Protein AF-A0AAD9Q6Q3-F1 (afdb_monomer)

Mean predicted aligned error: 16.6 Å

Organism: Acropora cervicornis (NCBI:txid6130)

Radius of gyration: 31.87 Å; Cα contacts (8 Å, |Δi|>4): 254; chains: 1; bounding box: 83×68×73 Å

pLDDT: mean 77.0, std 21.53, range [28.14, 97.44]

Solvent-accessible surface area (backbone atoms only — not comparable to full-atom values): 17152 Å² total; per-residue (Å²): 135,92,79,83,80,80,85,79,79,82,82,70,80,76,62,65,62,61,54,52,53,54,54,50,53,52,52,54,50,52,51,50,51,50,51,47,55,74,73,69,60,66,99,80,75,73,93,77,73,80,82,81,73,85,73,87,82,78,81,93,77,78,93,74,77,91,71,84,68,81,70,57,68,69,58,62,61,66,70,57,69,77,84,77,83,71,79,90,66,56,71,66,57,46,32,63,58,22,42,39,78,56,68,77,57,83,58,80,88,46,48,62,61,43,52,52,42,20,58,66,27,88,40,66,68,36,33,55,52,38,49,61,48,54,71,43,37,48,78,48,75,44,74,21,56,40,44,71,36,78,78,28,44,68,60,54,26,57,54,47,75,64,32,65,69,55,49,56,42,42,36,48,29,64,31,41,38,40,32,33,69,80,82,70,49,72,50,70,48,35,75,67,40,77,48,54,85,80,87,73,85,83,87,59,91,68,41,65,63,54,48,54,53,49,52,67,74,36,60,92,74,34,42,70,73,42,36,89,44,49,39,24,29,38,85,92,52,60,60,74,59,98,55,37,35,42,36,24,46,69,60,46,79,46,60,78,38,66,43,81,41,52,73,54,84,60,78,81,78,70,55,75,78,74,74,77,115

Secondary structure (DSSP, 8-state):
----------TTSSHHHHHHHHHHHHHHHHHHHHHHHHHHS-TT--TT---------------------TTSHHHHGGGS-------SS-HHHHIIIIIGGGGG--SGGGHHHHHHHHHT-S-HHHHHHHHHHHHHEEEEEEEEE-B--TTTHHHHHHHTTT-HHHHHHHHEEEEEEEEETTT--EEEE-GGGGG-TT------TTHHHHHHHHHHHHGGG-TTTTHHHHSBBBTTB--B-SSEEEEE-SS-SSSS-EEEEESSS-TT---HHHH--

Sequence (277 aa):
MRLTVKKTGTHFLVGHRRKKIFVYTIIVTATFFTIVYLYFLPEKFNPFEPFTLMLDSTPLAGPSKVQVVKDGVKRDLQRFQGYENSILFDDTWLIENCIGTLSQIEGIEKMFDVVDAWKNSLSIECRNLYTKFSDIYSVRTRHAPVVIPDSFIPKVLRWLGNSKQLLEGARSQLITSIENLYTQESTIFNPIRSKRPGAAGGATSETLEYVSELLQATEKDCDFCKYKNNTARDPFGSVDSQFTLTVSNTFKVEKFHSLVLWKHHNPLAIEEYEVCM

Structure (mmCIF, N/CA/C/O backbone):
data_AF-A0AAD9Q6Q3-F1
#
_entry.id   AF-A0AAD9Q6Q3-F1
#
loop_
_atom_site.group_PDB
_atom_site.id
_atom_site.type_symbol
_atom_site.label_atom_id
_atom_site.label_alt_id
_atom_site.label_comp_id
_atom_site.label_asym_id
_atom_site.label_entity_id
_atom_site.label_seq_id
_atom_site.pdbx_PDB_ins_code
_atom_site.Cartn_x
_atom_site.Cartn_y
_atom_site.Cartn_z
_atom_site.occupancy
_atom_site.B_iso_or_equiv
_atom_site.auth_seq_id
_atom_site.auth_comp_id
_atom_site.auth_asym_id
_atom_site.auth_atom_id
_atom_site.pdbx_PDB_model_num
ATOM 1 N N . MET A 1 1 ? 8.271 -23.780 38.028 1.00 36.44 1 MET A N 1
ATOM 2 C CA . MET A 1 1 ? 8.584 -24.760 36.963 1.00 36.44 1 MET A CA 1
ATOM 3 C C . MET A 1 1 ? 9.338 -24.015 35.863 1.00 36.44 1 MET A C 1
ATOM 5 O O . MET A 1 1 ? 8.747 -23.152 35.234 1.00 36.44 1 MET A O 1
ATOM 9 N N . ARG A 1 2 ? 10.659 -24.205 35.723 1.00 29.61 2 ARG A N 1
ATOM 10 C CA . ARG A 1 2 ? 11.468 -23.496 34.708 1.00 29.61 2 ARG A CA 1
ATOM 11 C C . ARG A 1 2 ? 11.320 -24.215 33.367 1.00 29.61 2 ARG A C 1
ATOM 13 O O . ARG A 1 2 ? 11.814 -25.329 33.232 1.00 29.61 2 ARG A O 1
ATOM 20 N N . LEU A 1 3 ? 10.643 -23.591 32.407 1.00 28.14 3 LEU A N 1
ATOM 21 C CA . LEU A 1 3 ? 10.565 -24.081 31.032 1.00 28.14 3 LEU A CA 1
ATOM 22 C C . LEU A 1 3 ? 11.675 -23.439 30.198 1.00 28.14 3 LEU A C 1
ATOM 24 O O . LEU A 1 3 ? 11.694 -22.232 29.969 1.00 28.14 3 LEU A O 1
ATOM 28 N N . THR A 1 4 ? 12.618 -24.266 29.761 1.00 32.16 4 THR A N 1
ATOM 29 C CA . THR A 1 4 ? 13.689 -23.893 28.838 1.00 32.16 4 THR A CA 1
ATOM 30 C C . THR A 1 4 ? 13.143 -23.956 27.412 1.00 32.16 4 THR A C 1
ATOM 32 O O . THR A 1 4 ? 12.902 -25.040 26.881 1.00 32.16 4 THR A O 1
ATOM 35 N N . VAL A 1 5 ? 12.936 -22.802 26.776 1.00 37.00 5 VAL A N 1
ATOM 36 C CA . VAL A 1 5 ? 12.480 -22.727 25.379 1.00 37.00 5 VAL A CA 1
ATOM 37 C C . VAL A 1 5 ? 13.681 -22.905 24.446 1.00 37.00 5 VAL A C 1
ATOM 39 O O . VAL A 1 5 ? 14.587 -22.072 24.410 1.00 37.00 5 VAL A O 1
ATOM 42 N N . LYS A 1 6 ? 13.701 -23.996 23.671 1.00 36.50 6 LYS A N 1
ATOM 43 C CA . LYS A 1 6 ? 14.635 -24.153 22.545 1.00 36.50 6 LYS A CA 1
ATOM 44 C C . LYS A 1 6 ? 14.199 -23.235 21.400 1.00 36.50 6 LYS A C 1
ATOM 46 O O . LYS A 1 6 ? 13.086 -23.365 20.901 1.00 36.50 6 LYS A O 1
ATOM 51 N N . LYS A 1 7 ? 15.100 -22.356 20.946 1.00 39.75 7 LYS A N 1
ATOM 52 C CA . LYS A 1 7 ? 14.957 -21.603 19.689 1.00 39.75 7 LYS A CA 1
ATOM 53 C C . LYS A 1 7 ? 14.878 -22.581 18.511 1.00 39.75 7 LYS A C 1
ATOM 55 O O . LYS A 1 7 ? 15.887 -23.167 18.126 1.00 39.75 7 LYS A O 1
ATOM 60 N N . THR A 1 8 ? 13.701 -22.738 17.918 1.00 40.00 8 THR A N 1
ATOM 61 C CA . THR A 1 8 ? 13.539 -23.334 16.590 1.00 40.00 8 THR A CA 1
ATOM 62 C C . THR A 1 8 ? 13.743 -22.246 15.539 1.00 40.00 8 THR A C 1
ATOM 64 O O . THR A 1 8 ? 12.968 -21.300 15.433 1.00 40.00 8 THR A O 1
ATOM 67 N N . GLY A 1 9 ? 14.834 -22.353 14.778 1.00 33.56 9 GLY A N 1
ATOM 68 C CA . GLY A 1 9 ? 15.115 -21.469 13.649 1.00 33.56 9 GLY A CA 1
ATOM 69 C C . GLY A 1 9 ? 14.103 -21.682 12.522 1.00 33.56 9 GLY A C 1
ATOM 70 O O . GLY A 1 9 ? 13.943 -22.789 12.014 1.00 33.56 9 GLY A O 1
ATOM 71 N N . THR A 1 10 ? 13.445 -20.610 12.096 1.00 39.91 10 THR A N 1
ATOM 72 C CA . THR A 1 10 ? 12.412 -20.574 11.048 1.00 39.91 10 THR A CA 1
ATOM 73 C C . THR A 1 10 ? 12.967 -20.601 9.614 1.00 39.91 10 THR A C 1
ATOM 75 O O . THR A 1 10 ? 12.276 -20.238 8.667 1.00 39.91 10 THR A O 1
ATOM 78 N N . HIS A 1 11 ? 14.187 -21.101 9.397 1.00 38.84 11 HIS A N 1
ATOM 79 C CA . HIS A 1 11 ? 14.830 -21.106 8.073 1.00 38.84 11 HIS A CA 1
ATOM 80 C C . HIS A 1 11 ? 14.340 -22.196 7.095 1.00 38.84 11 HIS A C 1
ATOM 82 O O . HIS A 1 11 ? 14.832 -22.265 5.971 1.00 38.84 11 HIS A O 1
ATOM 88 N N . PHE A 1 12 ? 13.364 -23.040 7.455 1.00 39.28 12 PHE A N 1
ATOM 89 C CA . PHE A 1 12 ? 13.043 -24.241 6.664 1.00 39.28 12 PHE A CA 1
ATOM 90 C C . PHE A 1 12 ? 11.777 -24.208 5.794 1.00 39.28 12 PHE A C 1
ATOM 92 O O . PHE A 1 12 ? 11.534 -25.171 5.066 1.00 39.28 12 PHE A O 1
ATOM 99 N N . LEU A 1 13 ? 10.990 -23.128 5.770 1.00 40.00 13 LEU A N 1
ATOM 100 C CA . LEU A 1 13 ? 9.675 -23.172 5.101 1.00 40.00 13 LEU A CA 1
ATOM 101 C C . LEU A 1 13 ? 9.612 -22.598 3.674 1.00 40.00 13 LEU A C 1
ATOM 103 O O . LEU A 1 13 ? 8.607 -22.793 2.995 1.00 40.00 13 LEU A O 1
ATOM 107 N N . VAL A 1 14 ? 10.687 -22.002 3.145 1.00 43.44 14 VAL A N 1
ATOM 108 C CA . VAL A 1 14 ? 10.690 -21.448 1.767 1.00 43.44 14 VAL A CA 1
ATOM 109 C C . VAL A 1 14 ? 11.355 -22.388 0.741 1.00 43.44 14 VAL A C 1
ATOM 111 O O . VAL A 1 14 ? 11.092 -22.312 -0.460 1.00 43.44 14 VAL A O 1
ATOM 114 N N . GLY A 1 15 ? 12.147 -23.370 1.190 1.00 38.72 15 GLY A N 1
ATOM 115 C CA . GLY A 1 15 ? 12.901 -24.278 0.309 1.00 38.72 15 GLY A CA 1
ATOM 116 C C . GLY A 1 15 ? 12.100 -25.430 -0.316 1.00 38.72 15 GLY A C 1
ATOM 117 O O . GLY A 1 15 ? 12.584 -26.094 -1.235 1.00 38.72 15 GLY A O 1
ATOM 118 N N . HIS A 1 16 ? 10.876 -25.693 0.150 1.00 43.16 16 HIS A N 1
ATOM 119 C CA . HIS A 1 16 ? 10.166 -26.927 -0.207 1.00 43.16 16 HIS A CA 1
ATOM 120 C C . HIS A 1 16 ? 9.428 -26.868 -1.557 1.00 43.16 16 HIS A C 1
ATOM 122 O O . HIS A 1 16 ? 9.193 -27.913 -2.167 1.00 43.16 16 HIS A O 1
ATOM 128 N N . ARG A 1 17 ? 9.093 -25.666 -2.057 1.00 45.28 17 ARG A N 1
ATOM 129 C CA . ARG A 1 17 ? 8.411 -25.483 -3.356 1.00 45.28 17 ARG A CA 1
ATOM 130 C C . ARG A 1 17 ? 9.371 -25.536 -4.547 1.00 45.28 17 ARG A C 1
ATOM 132 O O . ARG A 1 17 ? 9.061 -26.200 -5.530 1.00 45.28 17 ARG A O 1
ATOM 139 N N . ARG A 1 18 ? 10.558 -24.918 -4.445 1.00 46.19 18 ARG A N 1
ATOM 140 C CA . ARG A 1 18 ? 11.567 -24.934 -5.526 1.00 46.19 18 ARG A CA 1
ATOM 141 C C . ARG A 1 18 ? 12.160 -26.329 -5.758 1.00 46.19 18 ARG A C 1
ATOM 143 O O . ARG A 1 18 ? 12.323 -26.726 -6.906 1.00 46.19 18 ARG A O 1
ATOM 150 N N . LYS A 1 19 ? 12.379 -27.116 -4.694 1.00 49.66 19 LYS A N 1
ATOM 151 C CA . LYS A 1 19 ? 12.852 -28.509 -4.816 1.00 49.66 19 LYS A CA 1
ATOM 152 C C . LYS A 1 19 ? 11.852 -29.419 -5.538 1.00 49.66 19 LYS A C 1
ATOM 154 O O . LYS A 1 19 ? 12.267 -30.242 -6.343 1.00 49.66 19 LYS A O 1
ATOM 159 N N . LYS A 1 20 ? 10.544 -29.248 -5.304 1.00 50.81 20 LYS A N 1
ATOM 160 C CA . LYS A 1 20 ? 9.509 -30.053 -5.979 1.00 50.81 20 LYS A CA 1
ATOM 161 C C . LYS A 1 20 ? 9.426 -29.759 -7.479 1.00 50.81 20 LYS A C 1
ATOM 163 O O . LYS A 1 20 ? 9.309 -30.699 -8.253 1.00 50.81 20 LYS A O 1
ATOM 168 N N . ILE A 1 21 ? 9.544 -28.491 -7.883 1.00 57.06 21 ILE A N 1
ATOM 169 C CA . ILE A 1 21 ? 9.545 -28.104 -9.304 1.00 57.06 21 ILE A CA 1
ATOM 170 C C . ILE A 1 21 ? 10.786 -28.662 -10.007 1.00 57.06 21 ILE A C 1
ATOM 172 O O . ILE A 1 21 ? 10.657 -29.282 -11.052 1.00 57.06 21 ILE A O 1
ATOM 176 N N . PHE A 1 22 ? 11.968 -28.538 -9.396 1.00 63.16 22 PHE A N 1
ATOM 177 C CA . PHE A 1 22 ? 13.215 -29.036 -9.983 1.00 63.16 22 PHE A CA 1
ATOM 178 C C . PHE A 1 22 ? 13.213 -30.561 -10.190 1.00 63.16 22 PHE A C 1
ATOM 180 O O . PHE A 1 22 ? 13.599 -31.043 -11.251 1.00 63.16 22 PHE A O 1
ATOM 187 N N . VAL A 1 23 ? 12.713 -31.322 -9.208 1.00 70.12 23 VAL A N 1
ATOM 188 C CA . VAL A 1 23 ? 12.582 -32.786 -9.321 1.00 70.12 23 VAL A CA 1
ATOM 189 C C . VAL A 1 23 ? 11.575 -33.170 -10.408 1.00 70.12 23 VAL A C 1
ATOM 191 O O . VAL A 1 23 ? 11.839 -34.085 -11.181 1.00 70.12 23 VAL A O 1
ATOM 194 N N . TYR A 1 24 ? 10.453 -32.453 -10.515 1.00 70.50 24 TYR A N 1
ATOM 195 C CA . TYR A 1 24 ? 9.448 -32.735 -11.540 1.00 70.50 24 TYR A CA 1
ATOM 196 C C . TYR A 1 24 ? 9.980 -32.452 -12.951 1.00 70.50 24 TYR A C 1
ATOM 198 O O . TYR A 1 24 ? 9.783 -33.265 -13.849 1.00 70.50 24 TYR A O 1
ATOM 206 N N . THR A 1 25 ? 10.731 -31.361 -13.134 1.00 76.12 25 THR A N 1
ATOM 207 C CA . THR A 1 25 ? 11.363 -31.041 -14.421 1.00 76.12 25 THR A CA 1
ATOM 208 C C . THR A 1 25 ? 12.370 -32.111 -14.836 1.00 76.12 25 THR A C 1
ATOM 210 O O . THR A 1 25 ? 12.349 -32.518 -15.990 1.00 76.12 25 THR A O 1
ATOM 213 N N . ILE A 1 26 ? 13.194 -32.622 -13.911 1.00 83.25 26 ILE A N 1
ATOM 214 C CA . ILE A 1 26 ? 14.154 -33.702 -14.209 1.00 83.25 26 ILE A CA 1
ATOM 215 C C . ILE A 1 26 ? 13.438 -34.997 -14.608 1.00 83.25 26 ILE A C 1
ATOM 217 O O . ILE A 1 26 ? 13.860 -35.667 -15.545 1.00 83.25 26 ILE A O 1
ATOM 221 N N . ILE A 1 27 ? 12.352 -35.358 -13.919 1.00 83.38 27 ILE A N 1
ATOM 222 C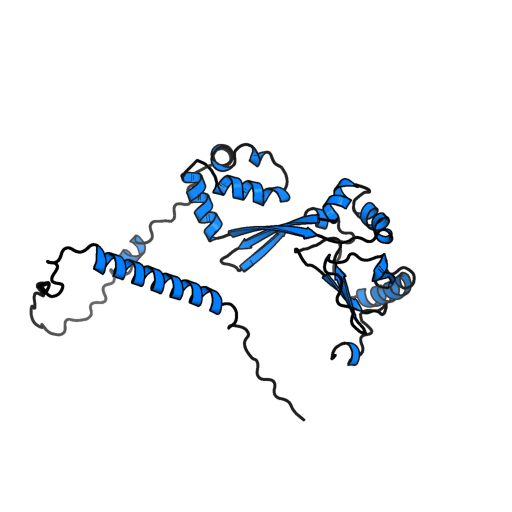 CA . ILE A 1 27 ? 11.605 -36.585 -14.232 1.00 83.38 27 ILE A CA 1
ATOM 223 C C . ILE A 1 27 ? 10.947 -36.475 -15.612 1.00 83.38 27 ILE A C 1
ATOM 225 O O . ILE A 1 27 ? 11.017 -37.421 -16.397 1.00 83.38 27 ILE A O 1
ATOM 229 N N . VAL A 1 28 ? 10.348 -35.324 -15.933 1.00 84.31 28 VAL A N 1
ATOM 230 C CA . VAL A 1 28 ? 9.693 -35.087 -17.229 1.00 84.31 28 VAL A CA 1
ATOM 231 C C . VAL A 1 28 ? 10.711 -35.045 -18.372 1.00 84.31 28 VAL A C 1
ATOM 233 O O . VAL A 1 28 ? 10.464 -35.628 -19.425 1.00 84.31 28 VAL A O 1
ATOM 236 N N . THR A 1 29 ? 11.879 -34.424 -18.182 1.00 84.38 29 THR A N 1
ATOM 237 C CA . THR A 1 29 ? 12.922 -34.427 -19.219 1.00 84.38 29 THR A CA 1
ATOM 238 C C . THR A 1 29 ? 13.515 -35.817 -19.408 1.00 84.38 29 THR A C 1
ATOM 240 O O . THR A 1 29 ? 13.634 -36.266 -20.544 1.00 84.38 29 THR A O 1
ATOM 243 N N . ALA A 1 30 ? 13.818 -36.539 -18.325 1.00 85.88 30 ALA A N 1
ATOM 244 C CA . ALA A 1 30 ? 14.344 -37.898 -18.408 1.00 85.88 30 ALA A CA 1
ATOM 245 C C . ALA A 1 30 ? 13.377 -38.834 -19.146 1.00 85.88 30 ALA A C 1
ATOM 247 O O . ALA A 1 30 ? 13.807 -39.535 -20.059 1.00 85.88 30 ALA A O 1
ATOM 248 N N . THR A 1 31 ? 12.080 -38.790 -18.812 1.00 84.06 31 THR A N 1
ATOM 249 C CA . THR A 1 31 ? 11.042 -39.596 -19.484 1.00 84.06 31 THR A CA 1
ATOM 250 C C . THR A 1 31 ? 10.860 -39.212 -20.948 1.00 84.06 31 THR A C 1
ATOM 252 O O . THR A 1 31 ? 10.775 -40.100 -21.792 1.00 84.06 31 THR A O 1
ATOM 255 N N . PHE A 1 32 ? 10.885 -37.920 -21.284 1.00 85.12 32 PHE A N 1
ATOM 256 C CA . PHE A 1 32 ? 10.850 -37.474 -22.678 1.00 85.12 32 PHE A CA 1
ATOM 257 C C . PHE A 1 32 ? 12.039 -38.023 -23.479 1.00 85.12 32 PHE A C 1
ATOM 259 O O . PHE A 1 32 ? 11.838 -38.609 -24.539 1.00 85.12 32 PHE A O 1
ATOM 266 N N . PHE A 1 33 ? 13.263 -37.932 -22.948 1.00 81.06 33 PHE A N 1
ATOM 267 C CA . PHE A 1 33 ? 14.445 -38.496 -23.606 1.00 81.06 33 PHE A CA 1
ATOM 268 C C . PHE A 1 33 ? 14.397 -40.023 -23.708 1.00 81.06 33 PHE A C 1
ATOM 270 O O . PHE A 1 33 ? 14.843 -40.559 -24.717 1.00 81.06 33 PHE A O 1
ATOM 277 N N . THR A 1 34 ? 13.822 -40.733 -22.728 1.00 79.06 34 THR A N 1
ATOM 278 C CA . THR A 1 34 ? 13.670 -42.198 -22.823 1.00 79.06 34 THR A CA 1
ATOM 279 C C . THR A 1 34 ? 12.659 -42.587 -23.894 1.00 79.06 34 THR A C 1
ATOM 281 O O . THR A 1 34 ? 12.903 -43.521 -24.649 1.00 79.06 34 THR A O 1
ATOM 284 N N . ILE A 1 35 ? 11.542 -41.864 -23.997 1.00 80.12 35 ILE A N 1
ATOM 285 C CA . ILE A 1 35 ? 10.533 -42.102 -25.035 1.00 80.12 35 ILE A CA 1
ATOM 286 C C . ILE A 1 35 ? 11.124 -41.794 -26.412 1.00 80.12 35 ILE A C 1
ATOM 288 O O . ILE A 1 35 ? 10.994 -42.605 -27.321 1.00 80.12 35 ILE A O 1
ATOM 292 N N . VAL A 1 36 ? 11.844 -40.680 -26.567 1.00 78.00 36 VAL A N 1
ATOM 293 C CA . VAL A 1 36 ? 12.530 -40.365 -27.828 1.00 78.00 36 VAL A CA 1
ATOM 294 C C . VAL A 1 36 ? 13.569 -41.440 -28.170 1.00 78.00 36 VAL A C 1
ATOM 296 O O . VAL A 1 36 ? 13.607 -41.904 -29.304 1.00 78.00 36 VAL A O 1
ATOM 299 N N . TYR A 1 37 ? 14.352 -41.902 -27.192 1.00 76.38 37 TYR A N 1
ATOM 300 C CA . TYR A 1 37 ? 15.334 -42.974 -27.378 1.00 76.38 37 TYR A CA 1
ATOM 301 C C . TYR A 1 37 ? 14.683 -44.294 -27.823 1.00 76.38 37 TYR A C 1
ATOM 303 O O . TYR A 1 37 ? 15.186 -44.946 -28.731 1.00 76.38 37 TYR A O 1
ATOM 311 N N . LEU A 1 38 ? 13.547 -44.667 -27.225 1.00 73.94 38 LEU A N 1
ATOM 312 C CA . LEU A 1 38 ? 12.841 -45.914 -27.534 1.00 73.94 38 LEU A CA 1
ATOM 313 C C . LEU A 1 38 ? 12.074 -45.877 -28.862 1.00 73.94 38 LEU A C 1
ATOM 315 O O . LEU A 1 38 ? 11.881 -46.929 -29.463 1.00 73.94 38 LEU A O 1
ATOM 319 N N . TYR A 1 39 ? 11.628 -44.702 -29.314 1.00 71.25 39 TYR A N 1
ATOM 320 C CA . TYR A 1 39 ? 10.776 -44.581 -30.504 1.00 71.25 39 TYR A CA 1
ATOM 321 C C . TYR A 1 39 ? 11.491 -44.057 -31.754 1.00 71.25 39 TYR A C 1
ATOM 323 O O . TYR A 1 39 ? 10.983 -44.264 -32.853 1.00 71.25 39 TYR A O 1
ATOM 331 N N . PHE A 1 40 ? 12.639 -43.382 -31.620 1.00 67.19 40 PHE A N 1
ATOM 332 C CA . PHE A 1 40 ? 13.285 -42.691 -32.744 1.00 67.19 40 PHE A CA 1
ATOM 333 C C . PHE A 1 40 ? 14.712 -43.146 -33.063 1.00 67.19 40 PHE A C 1
ATOM 335 O O . PHE A 1 40 ? 15.301 -42.614 -34.006 1.00 67.19 40 PHE A O 1
ATOM 342 N N . LEU A 1 41 ? 15.278 -44.129 -32.353 1.00 57.69 41 LEU A N 1
ATOM 343 C CA . LEU A 1 41 ? 16.560 -44.707 -32.762 1.00 57.69 41 LEU A CA 1
ATOM 344 C C . LEU A 1 41 ? 16.357 -45.916 -33.689 1.00 57.69 41 LEU A C 1
ATOM 346 O O . LEU A 1 41 ? 15.638 -46.848 -33.331 1.00 57.69 41 LEU A O 1
ATOM 350 N N . PRO A 1 42 ? 16.998 -45.935 -34.872 1.00 57.22 42 PRO A N 1
ATOM 351 C CA . PRO A 1 42 ? 16.985 -47.101 -35.746 1.00 57.22 42 PRO A CA 1
ATOM 352 C C . PRO A 1 42 ? 17.686 -48.288 -35.066 1.00 57.22 42 PRO A C 1
ATOM 354 O O . PRO A 1 42 ? 18.673 -48.097 -34.356 1.00 57.22 42 PRO A O 1
ATOM 357 N N . GLU A 1 43 ? 17.211 -49.511 -35.332 1.00 56.22 43 GLU A N 1
ATOM 358 C CA . GLU A 1 43 ? 17.595 -50.808 -34.720 1.00 56.22 43 GLU A CA 1
ATOM 359 C C . GLU A 1 43 ? 19.099 -51.188 -34.755 1.00 56.22 43 GLU A C 1
ATOM 361 O O . GLU A 1 43 ? 19.472 -52.306 -34.410 1.00 56.22 43 GLU A O 1
ATOM 366 N N . LYS A 1 44 ? 20.001 -50.291 -35.165 1.00 49.69 44 LYS A N 1
ATOM 367 C CA . LYS A 1 44 ? 21.444 -50.543 -35.297 1.00 49.69 44 LYS A CA 1
ATOM 368 C C . LYS A 1 44 ? 22.330 -49.539 -34.554 1.00 49.69 44 LYS A C 1
ATOM 370 O O . LYS A 1 44 ? 23.439 -49.267 -35.003 1.00 49.69 44 LYS A O 1
ATOM 375 N N . PHE A 1 45 ? 21.881 -48.993 -33.424 1.00 50.88 45 PHE A N 1
ATOM 376 C CA . PHE A 1 45 ? 22.754 -48.203 -32.549 1.00 50.88 45 PHE A CA 1
ATOM 377 C C . PHE A 1 45 ? 23.245 -49.057 -31.372 1.00 50.88 45 PHE A C 1
ATOM 379 O O . PHE A 1 45 ? 22.484 -49.357 -30.456 1.00 50.88 45 PHE A O 1
ATOM 386 N N . ASN A 1 46 ? 24.511 -49.483 -31.413 1.00 51.41 46 ASN A N 1
ATOM 387 C CA . ASN A 1 46 ? 25.146 -50.264 -30.351 1.00 51.41 46 ASN A CA 1
ATOM 388 C C . ASN A 1 46 ? 25.882 -49.312 -29.381 1.00 51.41 46 ASN A C 1
ATOM 390 O O . ASN A 1 46 ? 26.882 -48.717 -29.778 1.00 51.41 46 ASN A O 1
ATOM 394 N N . PRO A 1 47 ? 25.431 -49.137 -28.124 1.00 49.56 47 PRO A N 1
ATOM 395 C CA . PRO A 1 47 ? 26.023 -48.180 -27.185 1.00 49.56 47 PRO A CA 1
ATOM 396 C C . PRO A 1 47 ? 27.329 -48.673 -26.528 1.00 49.56 47 PRO A C 1
ATOM 398 O O . PRO A 1 47 ? 27.826 -48.022 -25.612 1.00 49.56 47 PRO A O 1
ATOM 401 N N . PHE A 1 48 ? 27.883 -49.807 -26.973 1.00 44.28 48 PHE A N 1
ATOM 402 C CA . PHE A 1 48 ? 29.061 -50.458 -26.386 1.00 44.28 48 PHE A CA 1
ATOM 403 C C . PHE A 1 48 ? 30.291 -50.521 -27.306 1.00 44.28 48 PHE A C 1
ATOM 405 O O . PHE A 1 48 ? 31.188 -51.324 -27.053 1.00 44.28 48 PHE A O 1
ATOM 412 N N . GLU A 1 49 ? 30.396 -49.679 -28.338 1.00 40.28 49 GLU A N 1
ATOM 413 C CA . GLU A 1 49 ? 31.714 -49.456 -28.948 1.00 40.28 49 GLU A CA 1
ATOM 414 C C . GLU A 1 49 ? 32.562 -48.544 -28.042 1.00 40.28 49 GLU A C 1
ATOM 416 O O . GLU A 1 49 ? 32.167 -47.407 -27.765 1.00 40.28 49 GLU A O 1
ATOM 421 N N . PRO A 1 50 ? 33.716 -49.014 -27.533 1.00 40.16 50 PRO A N 1
ATOM 422 C CA . PRO A 1 50 ? 34.565 -48.201 -26.682 1.00 40.16 50 PRO A CA 1
ATOM 423 C C . PRO A 1 50 ? 35.229 -47.098 -27.511 1.00 40.16 50 PRO A C 1
ATOM 425 O O . PRO A 1 50 ? 36.054 -47.357 -28.389 1.00 40.16 50 PRO A O 1
ATOM 428 N N . PHE A 1 51 ? 34.912 -45.845 -27.177 1.00 38.31 51 PHE A N 1
ATOM 429 C CA . PHE A 1 51 ? 35.705 -44.683 -27.565 1.00 38.31 51 PHE A CA 1
ATOM 430 C C . PHE A 1 51 ? 37.142 -44.881 -27.066 1.00 38.31 51 PHE A C 1
ATOM 432 O O . PHE A 1 51 ? 37.447 -44.700 -25.887 1.00 38.31 51 PHE A O 1
ATOM 439 N N . THR A 1 52 ? 38.031 -45.271 -27.976 1.00 33.88 52 THR A N 1
ATOM 440 C CA . THR A 1 52 ? 39.468 -45.349 -27.715 1.00 33.88 52 THR A CA 1
ATOM 441 C C . THR A 1 52 ? 40.017 -43.924 -27.735 1.00 33.88 52 THR A C 1
ATOM 443 O O . THR A 1 52 ? 40.464 -43.425 -28.764 1.00 33.88 52 THR A O 1
ATOM 446 N N . LEU A 1 53 ? 39.928 -43.230 -26.599 1.00 35.38 53 LEU A N 1
ATOM 447 C CA . LEU A 1 53 ? 40.720 -42.029 -26.360 1.00 35.38 53 LEU A CA 1
ATOM 448 C C . LEU A 1 53 ? 42.156 -42.471 -26.075 1.00 35.38 53 LEU A C 1
ATOM 450 O O . LEU A 1 53 ? 42.436 -43.094 -25.052 1.00 35.38 53 LEU A O 1
ATOM 454 N N . MET A 1 54 ? 43.043 -42.150 -27.015 1.00 31.22 54 MET A N 1
ATOM 455 C CA . MET A 1 54 ? 44.494 -42.192 -26.861 1.00 31.22 54 MET A CA 1
ATOM 456 C C . MET A 1 54 ? 44.906 -41.392 -25.616 1.00 31.22 54 MET A C 1
ATOM 458 O O . MET A 1 54 ? 44.991 -40.166 -25.643 1.00 31.22 54 MET A O 1
ATOM 462 N N . LEU A 1 55 ? 45.139 -42.095 -24.510 1.00 30.80 55 LEU A N 1
ATOM 463 C CA . LEU A 1 55 ? 45.942 -41.609 -23.399 1.00 30.80 55 LEU A CA 1
ATOM 464 C C . LEU A 1 55 ? 47.390 -41.974 -23.716 1.00 30.80 55 LEU A C 1
ATOM 466 O O . LEU A 1 55 ? 47.813 -43.104 -23.480 1.00 30.80 55 LEU A O 1
ATOM 470 N N . ASP A 1 56 ? 48.135 -41.018 -24.267 1.00 28.97 56 ASP A N 1
ATOM 471 C CA . ASP A 1 56 ? 49.589 -41.112 -24.335 1.00 28.97 56 ASP A CA 1
ATOM 472 C C . ASP A 1 56 ? 50.147 -41.079 -22.908 1.00 28.97 56 ASP A C 1
ATOM 474 O O . ASP A 1 56 ? 50.190 -40.054 -22.224 1.00 28.97 56 ASP A O 1
ATOM 478 N N . SER A 1 57 ? 50.546 -42.254 -22.439 1.00 31.86 57 SER A N 1
ATOM 479 C CA . SER A 1 57 ? 51.330 -42.457 -21.234 1.00 31.86 57 SER A CA 1
ATOM 480 C C . SER A 1 57 ? 52.814 -42.280 -21.557 1.00 31.86 57 SER A C 1
ATOM 482 O O . SER A 1 57 ? 53.448 -43.201 -22.070 1.00 31.86 57 SER A O 1
ATOM 484 N N . THR A 1 58 ? 53.396 -41.133 -21.205 1.00 34.38 58 THR A N 1
ATOM 485 C CA . THR A 1 58 ? 54.853 -41.010 -21.012 1.00 34.38 58 THR A CA 1
ATOM 486 C C . THR A 1 58 ? 55.200 -41.042 -19.518 1.00 34.38 58 THR A C 1
ATOM 488 O O . THR A 1 58 ? 54.461 -40.461 -18.720 1.00 34.38 58 THR A O 1
ATOM 491 N N . PRO A 1 59 ? 56.290 -41.717 -19.102 1.00 33.59 59 PRO A N 1
ATOM 492 C CA . PRO A 1 59 ? 56.502 -42.107 -17.715 1.00 33.59 59 PRO A CA 1
ATOM 493 C C . PRO A 1 59 ? 57.185 -41.037 -16.850 1.00 33.59 59 PRO A C 1
ATOM 495 O O . PRO A 1 59 ? 57.925 -40.181 -17.327 1.00 33.59 59 PRO A O 1
ATOM 498 N N . LEU A 1 60 ? 56.930 -41.177 -15.545 1.00 34.00 60 LEU A N 1
ATOM 499 C CA . LEU A 1 60 ? 57.579 -40.570 -14.378 1.00 34.00 60 LEU A CA 1
ATOM 500 C C . LEU A 1 60 ? 59.021 -40.067 -14.588 1.00 34.00 60 LEU A C 1
ATOM 502 O O . LEU A 1 60 ? 59.942 -40.857 -14.792 1.00 34.00 60 LEU A O 1
ATOM 506 N N . ALA A 1 61 ? 59.229 -38.771 -14.341 1.00 33.41 61 ALA A N 1
ATOM 507 C CA . ALA A 1 61 ? 60.529 -38.204 -13.996 1.00 33.41 61 ALA A CA 1
ATOM 508 C C . ALA A 1 61 ? 60.411 -37.322 -12.737 1.00 33.41 61 ALA A C 1
ATOM 510 O O . ALA A 1 61 ? 59.618 -36.388 -12.711 1.00 33.41 61 ALA A O 1
ATOM 511 N N . GLY A 1 62 ? 61.204 -37.705 -11.727 1.00 35.00 62 GLY A N 1
ATOM 512 C CA . GLY A 1 62 ? 61.714 -37.047 -10.506 1.00 35.00 62 GLY A CA 1
ATOM 513 C C . GLY A 1 62 ? 61.273 -35.644 -10.032 1.00 35.00 62 GLY A C 1
ATOM 514 O O . GLY A 1 62 ? 60.741 -34.826 -10.773 1.00 35.00 62 GLY A O 1
ATOM 515 N N . PRO A 1 63 ? 61.562 -35.316 -8.755 1.00 36.38 63 PRO A N 1
ATOM 516 C CA . PRO A 1 63 ? 61.030 -34.135 -8.085 1.00 36.38 63 PRO A CA 1
ATOM 517 C C . PRO A 1 63 ? 61.746 -32.871 -8.573 1.00 36.38 63 PRO A C 1
ATOM 519 O O . PRO A 1 63 ? 62.870 -32.574 -8.165 1.00 36.38 63 PRO A O 1
ATOM 522 N N . SER A 1 64 ? 61.087 -32.100 -9.436 1.00 31.91 64 SER A N 1
ATOM 523 C CA . SER A 1 64 ? 61.586 -30.793 -9.862 1.00 31.91 64 SER A CA 1
ATOM 524 C C . SER A 1 64 ? 61.009 -29.681 -8.990 1.00 31.91 64 SER A C 1
ATOM 526 O O . SER A 1 64 ? 59.803 -29.466 -8.915 1.00 31.91 64 SER A O 1
ATOM 528 N N . LYS A 1 65 ? 61.940 -29.014 -8.305 1.00 30.72 65 LYS A N 1
ATOM 529 C CA . LYS A 1 65 ? 61.858 -27.763 -7.541 1.00 30.72 65 LYS A CA 1
ATOM 530 C C . LYS A 1 65 ? 60.613 -26.917 -7.836 1.00 30.72 65 LYS A C 1
ATOM 532 O O . LYS A 1 65 ? 60.418 -26.454 -8.956 1.00 30.72 65 LYS A O 1
ATOM 537 N N . VAL A 1 66 ? 59.856 -26.611 -6.781 1.00 34.16 66 VAL A N 1
ATOM 538 C CA . VAL A 1 66 ? 58.841 -25.551 -6.773 1.00 34.16 66 VAL A CA 1
ATOM 539 C C . VAL A 1 66 ? 59.537 -24.216 -7.050 1.00 34.16 66 VAL A C 1
ATOM 541 O O . VAL A 1 66 ? 60.064 -23.565 -6.149 1.00 34.16 66 VAL A O 1
ATOM 544 N N . GLN A 1 67 ? 59.570 -23.811 -8.317 1.00 34.03 67 GLN A N 1
ATOM 545 C CA . GLN A 1 67 ? 59.733 -22.413 -8.680 1.00 34.03 67 GLN A CA 1
ATOM 546 C C . GLN A 1 67 ? 58.370 -21.751 -8.507 1.00 34.03 67 GLN A C 1
ATOM 548 O O . GLN A 1 67 ? 57.411 -22.076 -9.202 1.00 34.03 67 GLN A O 1
ATOM 553 N N . VAL A 1 68 ? 58.280 -20.836 -7.545 1.00 40.16 68 VAL A N 1
ATOM 554 C CA . VAL A 1 68 ? 57.126 -19.952 -7.389 1.00 40.16 68 VAL A CA 1
ATOM 555 C C . VAL A 1 68 ? 57.060 -19.071 -8.637 1.00 40.16 68 VAL A C 1
ATOM 557 O O . VAL A 1 68 ? 57.784 -18.082 -8.759 1.00 40.16 68 VAL A O 1
ATOM 560 N N . VAL A 1 69 ? 56.220 -19.473 -9.589 1.00 40.94 69 VAL A N 1
ATOM 561 C CA . VAL A 1 69 ? 55.921 -18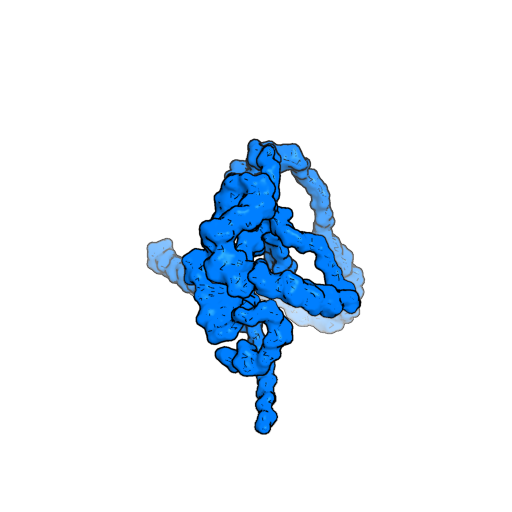.728 -10.812 1.00 40.94 69 VAL A CA 1
ATOM 562 C C . VAL A 1 69 ? 55.212 -17.433 -10.410 1.00 40.94 69 VAL A C 1
ATOM 564 O O . VAL A 1 69 ? 54.012 -17.414 -10.145 1.00 40.94 69 VAL A O 1
ATOM 567 N N . LYS A 1 70 ? 55.964 -16.328 -10.368 1.00 43.69 70 LYS A N 1
ATOM 568 C CA . LYS A 1 70 ? 55.441 -14.963 -10.167 1.00 43.69 70 LYS A CA 1
ATOM 569 C C . LYS A 1 70 ? 54.570 -14.465 -11.338 1.00 43.69 70 LYS A C 1
ATOM 571 O O . LYS A 1 70 ? 53.996 -13.384 -11.250 1.00 43.69 70 LYS A O 1
ATOM 576 N N . ASP A 1 71 ? 54.392 -15.277 -12.381 1.00 46.25 71 ASP A N 1
ATOM 577 C CA . ASP A 1 71 ? 53.625 -14.954 -13.594 1.00 46.25 71 ASP A CA 1
ATOM 578 C C . ASP A 1 71 ? 52.147 -15.399 -13.553 1.00 46.25 71 ASP A C 1
ATOM 580 O O . ASP A 1 71 ? 51.438 -15.324 -14.561 1.00 46.25 71 ASP A O 1
ATOM 584 N N . GLY A 1 72 ? 51.658 -15.885 -12.405 1.00 40.66 72 GLY A N 1
ATOM 585 C CA . GLY A 1 72 ? 50.245 -16.248 -12.216 1.00 40.66 72 GLY A CA 1
ATOM 586 C C . GLY A 1 72 ? 49.319 -15.039 -12.038 1.00 40.66 72 GLY A C 1
ATOM 587 O O . GLY A 1 72 ? 48.229 -15.003 -12.595 1.00 40.66 72 GLY A O 1
ATOM 588 N N . VAL A 1 73 ? 49.782 -13.994 -11.344 1.00 46.41 73 VAL A N 1
ATOM 589 C CA . VAL A 1 73 ? 48.929 -12.845 -10.979 1.00 46.41 73 VAL A CA 1
ATOM 590 C C . VAL A 1 73 ? 48.606 -11.948 -12.184 1.00 46.41 73 VAL A C 1
ATOM 592 O O . VAL A 1 73 ? 47.533 -11.356 -12.245 1.00 46.41 73 VAL A O 1
ATOM 595 N N . LYS A 1 74 ? 49.488 -11.876 -13.192 1.00 41.88 74 LYS A N 1
ATOM 596 C CA . LYS A 1 74 ? 49.235 -11.069 -14.402 1.00 41.88 74 LYS A CA 1
ATOM 597 C C . LYS A 1 74 ? 48.263 -11.716 -15.393 1.00 41.88 74 LYS A C 1
ATOM 599 O O . LYS A 1 74 ? 47.657 -10.989 -16.175 1.00 41.88 74 LYS A O 1
ATOM 604 N N . ARG A 1 75 ? 48.094 -13.045 -15.370 1.00 45.59 75 ARG A N 1
ATOM 605 C CA . ARG A 1 75 ? 47.185 -13.747 -16.295 1.00 45.59 75 ARG A CA 1
ATOM 606 C C . ARG A 1 75 ? 45.726 -13.722 -15.840 1.00 45.59 75 ARG A C 1
ATOM 608 O O . ARG A 1 75 ? 44.849 -13.648 -16.692 1.00 45.59 75 ARG A O 1
ATOM 615 N N . ASP A 1 76 ? 45.462 -13.682 -14.535 1.00 48.44 76 ASP A N 1
ATOM 616 C CA . ASP A 1 76 ? 44.084 -13.605 -14.025 1.00 48.44 76 ASP A CA 1
ATOM 617 C C . ASP A 1 76 ? 43.473 -12.196 -14.106 1.00 48.44 76 ASP A C 1
ATOM 619 O O . ASP A 1 76 ? 42.260 -12.056 -14.244 1.00 48.44 76 ASP A O 1
ATOM 623 N N . LEU A 1 77 ? 44.294 -11.140 -14.127 1.00 49.72 77 LEU A N 1
ATOM 624 C CA . LEU A 1 77 ? 43.821 -9.762 -14.328 1.00 49.72 77 LEU A CA 1
ATOM 625 C C . LEU A 1 77 ? 43.371 -9.467 -15.769 1.00 49.72 77 LEU A C 1
ATOM 627 O O . LEU A 1 77 ? 42.584 -8.551 -15.973 1.00 49.72 77 LEU A O 1
ATOM 631 N N . GLN A 1 78 ? 43.811 -10.247 -16.763 1.00 52.53 78 GLN A N 1
ATOM 632 C CA . GLN A 1 78 ? 43.330 -10.118 -18.149 1.00 52.53 78 GLN A CA 1
ATOM 633 C C . GLN A 1 78 ? 41.960 -10.769 -18.381 1.00 52.53 78 GLN A C 1
ATOM 635 O O . GLN A 1 78 ? 41.360 -10.576 -19.437 1.00 52.53 78 GLN A O 1
ATOM 640 N N . ARG A 1 79 ? 41.453 -11.547 -17.415 1.00 53.78 79 ARG A N 1
ATOM 641 C CA . ARG A 1 79 ? 40.170 -12.251 -17.543 1.00 53.78 79 ARG A CA 1
ATOM 642 C C . ARG A 1 79 ? 38.968 -11.389 -17.167 1.00 53.78 79 ARG A C 1
ATOM 644 O O . ARG A 1 79 ? 37.844 -11.713 -17.540 1.00 53.78 79 ARG A O 1
ATOM 651 N N . PHE A 1 80 ? 39.209 -10.277 -16.482 1.00 56.25 80 PHE A N 1
ATOM 652 C CA . PHE A 1 80 ? 38.225 -9.226 -16.303 1.00 56.25 80 PHE A CA 1
ATOM 653 C C . PHE A 1 80 ? 38.397 -8.247 -17.458 1.00 56.25 80 PHE A C 1
ATOM 655 O O . PHE A 1 80 ? 39.171 -7.296 -17.367 1.00 56.25 80 PHE A O 1
ATOM 662 N N . GLN A 1 81 ? 37.698 -8.497 -18.570 1.00 65.62 81 GLN A N 1
ATOM 663 C CA . GLN A 1 81 ? 37.431 -7.414 -19.513 1.00 65.62 81 GLN A CA 1
ATOM 664 C C . GLN A 1 81 ? 36.861 -6.253 -18.694 1.00 65.62 81 GLN A C 1
ATOM 666 O O . GLN A 1 81 ? 35.944 -6.459 -17.893 1.00 65.62 81 GLN A O 1
ATOM 671 N N . GLY A 1 82 ? 37.477 -5.075 -18.813 1.00 62.03 82 GLY A N 1
ATOM 672 C CA . GLY A 1 82 ? 37.036 -3.895 -18.082 1.00 62.03 82 GLY A CA 1
ATOM 673 C C . GLY A 1 82 ? 35.540 -3.705 -18.303 1.00 62.03 82 GLY A C 1
ATOM 674 O O . GLY A 1 82 ? 35.071 -3.787 -19.436 1.00 62.03 82 GLY A O 1
ATOM 675 N N . TYR A 1 83 ? 34.789 -3.521 -17.219 1.00 64.31 83 TYR A N 1
ATOM 676 C CA . TYR A 1 83 ? 33.364 -3.251 -17.327 1.00 64.31 83 TYR A CA 1
ATOM 677 C C . TYR A 1 83 ? 33.190 -1.898 -18.020 1.00 64.31 83 TYR A C 1
ATOM 679 O O . TYR A 1 83 ? 33.527 -0.852 -17.460 1.00 64.31 83 TYR A O 1
ATOM 687 N N . GLU A 1 84 ? 32.730 -1.932 -19.266 1.00 71.38 84 GLU A N 1
ATOM 688 C CA . GLU A 1 84 ? 32.458 -0.732 -20.036 1.00 71.38 84 GLU A CA 1
ATOM 689 C C . GLU A 1 84 ? 31.139 -0.126 -19.543 1.00 71.38 84 GLU A C 1
ATOM 691 O O . GLU A 1 84 ? 30.063 -0.682 -19.746 1.00 71.38 84 GLU A O 1
ATOM 696 N N . ASN A 1 85 ? 31.233 1.013 -18.856 1.00 68.62 85 ASN A N 1
ATOM 697 C CA . ASN A 1 85 ? 30.084 1.780 -18.362 1.00 68.62 85 ASN A CA 1
ATOM 698 C C . ASN A 1 85 ? 29.497 2.718 -19.434 1.00 68.62 85 ASN A C 1
ATOM 700 O O . ASN A 1 85 ? 28.861 3.717 -19.091 1.00 68.62 85 ASN A O 1
ATOM 704 N N . SER A 1 86 ? 29.765 2.474 -20.720 1.00 74.38 86 SER A N 1
ATOM 705 C CA . SER A 1 86 ? 29.240 3.329 -21.778 1.00 74.38 86 SER A CA 1
ATOM 706 C C . SER A 1 86 ? 27.716 3.226 -21.803 1.00 74.38 86 SER A C 1
ATOM 708 O O . SER A 1 86 ? 27.124 2.144 -21.781 1.00 74.38 86 SER A O 1
ATOM 710 N N . ILE A 1 87 ? 27.065 4.387 -21.777 1.00 69.06 87 ILE A N 1
ATOM 711 C CA . ILE A 1 87 ? 25.616 4.482 -21.907 1.00 69.06 87 ILE A CA 1
ATOM 712 C C . ILE A 1 87 ? 25.300 4.122 -23.360 1.00 69.06 87 ILE A C 1
ATOM 714 O O . ILE A 1 87 ? 25.525 4.921 -24.262 1.00 69.06 87 ILE A O 1
ATOM 718 N N . LEU A 1 88 ? 24.843 2.887 -23.582 1.00 77.69 88 LEU A N 1
ATOM 719 C CA . LEU A 1 88 ? 24.529 2.377 -24.922 1.00 77.69 88 LEU A CA 1
ATOM 720 C C . LEU A 1 88 ? 23.331 3.097 -25.557 1.00 77.69 88 LEU A C 1
ATOM 722 O O . LEU A 1 88 ? 23.253 3.179 -26.779 1.00 77.69 88 LEU A O 1
ATOM 726 N N . PHE A 1 89 ? 22.411 3.603 -24.731 1.00 85.25 89 PHE A N 1
ATOM 727 C CA . PHE A 1 89 ? 21.173 4.250 -25.157 1.00 85.25 89 PHE A CA 1
ATOM 728 C C . PHE A 1 89 ? 20.875 5.445 -24.255 1.00 85.25 89 PHE A C 1
ATOM 730 O O . PHE A 1 89 ? 20.939 5.310 -23.030 1.00 85.25 89 PHE A O 1
ATOM 737 N N . ASP A 1 90 ? 20.540 6.588 -24.845 1.00 86.69 90 ASP A N 1
ATOM 738 C CA . ASP A 1 90 ? 20.045 7.740 -24.096 1.00 86.69 90 ASP A CA 1
ATOM 739 C C . ASP A 1 90 ? 18.562 7.577 -23.708 1.00 86.69 90 ASP A C 1
ATOM 741 O O . ASP A 1 90 ? 17.881 6.611 -24.072 1.00 86.69 90 ASP A O 1
ATOM 745 N N . ASP A 1 91 ? 18.073 8.511 -22.896 1.00 84.06 91 ASP A N 1
ATOM 746 C CA . ASP A 1 91 ? 16.696 8.540 -22.408 1.00 84.06 91 ASP A CA 1
ATOM 747 C C . ASP A 1 91 ? 15.672 8.659 -23.544 1.00 84.06 91 ASP A C 1
ATOM 749 O O . ASP A 1 91 ? 14.651 7.970 -23.531 1.00 84.06 91 ASP A O 1
ATOM 753 N N . THR A 1 92 ? 15.968 9.483 -24.547 1.00 87.25 92 THR A N 1
ATOM 754 C CA . THR A 1 92 ? 15.109 9.734 -25.707 1.00 87.25 92 THR A CA 1
ATOM 755 C C . THR A 1 92 ? 14.917 8.458 -26.521 1.00 87.25 92 THR A C 1
ATOM 757 O O . THR A 1 92 ? 13.783 8.052 -26.780 1.00 87.25 92 THR A O 1
ATOM 760 N N . TRP A 1 93 ? 16.005 7.754 -26.834 1.00 89.62 93 TRP A N 1
ATOM 761 C CA . TRP A 1 93 ? 15.965 6.485 -27.549 1.00 89.62 93 TRP A CA 1
ATOM 762 C C . TRP A 1 93 ? 15.180 5.427 -26.773 1.00 89.62 93 TRP A C 1
ATOM 764 O O . TRP A 1 93 ? 14.348 4.730 -27.359 1.00 89.62 93 TRP A O 1
ATOM 774 N N . LEU A 1 94 ? 15.405 5.311 -25.456 1.00 87.69 94 LEU A N 1
ATOM 775 C CA . LEU A 1 94 ? 14.688 4.353 -24.606 1.00 87.69 94 LEU A CA 1
ATOM 776 C C . LEU A 1 94 ? 13.188 4.639 -24.583 1.00 87.69 94 LEU A C 1
ATOM 778 O O . LEU A 1 94 ? 12.377 3.716 -24.682 1.00 87.69 94 LEU A O 1
ATOM 782 N N . ILE A 1 95 ? 12.810 5.911 -24.486 1.00 85.88 95 ILE A N 1
ATOM 783 C CA . ILE A 1 95 ? 11.415 6.327 -24.546 1.00 85.88 95 ILE A CA 1
ATOM 784 C C . ILE A 1 95 ? 10.808 5.935 -25.892 1.00 85.88 95 ILE A C 1
ATOM 786 O O . ILE A 1 95 ? 9.803 5.228 -25.911 1.00 85.88 95 ILE A O 1
ATOM 790 N N . GLU A 1 96 ? 11.420 6.329 -27.005 1.00 87.56 96 GLU A N 1
ATOM 791 C CA . GLU A 1 96 ? 10.869 6.107 -28.344 1.00 87.56 96 GLU A CA 1
ATOM 792 C C . GLU A 1 96 ? 10.768 4.621 -28.710 1.00 87.56 96 GLU A C 1
ATOM 794 O O . GLU A 1 96 ? 9.766 4.192 -29.284 1.00 87.56 96 GLU A O 1
ATOM 799 N N . ASN A 1 97 ? 11.774 3.820 -28.350 1.00 89.00 97 ASN A N 1
ATOM 800 C CA . ASN A 1 97 ? 11.906 2.441 -28.826 1.00 89.00 97 ASN A CA 1
ATOM 801 C C . ASN A 1 97 ? 11.389 1.395 -27.828 1.00 89.00 97 ASN A C 1
ATOM 803 O O . ASN A 1 97 ? 10.936 0.320 -28.236 1.00 89.00 97 ASN A O 1
ATOM 807 N N . CYS A 1 98 ? 11.443 1.671 -26.521 1.00 88.88 98 CYS A N 1
ATOM 808 C CA . CYS A 1 98 ? 11.077 0.687 -25.500 1.00 88.88 98 CYS A CA 1
ATOM 809 C C . CYS A 1 98 ? 9.686 0.904 -24.909 1.00 88.88 98 CYS A C 1
ATOM 811 O O . CYS A 1 98 ? 9.020 -0.079 -24.594 1.00 88.88 98 CYS A O 1
ATOM 813 N N . ILE A 1 99 ? 9.251 2.155 -24.745 1.00 86.06 99 ILE A N 1
ATOM 814 C CA . ILE A 1 99 ? 8.042 2.498 -23.974 1.00 86.06 99 ILE A CA 1
ATOM 815 C C . ILE A 1 99 ? 6.985 3.192 -24.858 1.00 86.06 99 ILE A C 1
ATOM 817 O O . ILE A 1 99 ? 5.783 3.073 -24.609 1.00 86.06 99 ILE A O 1
ATOM 821 N N . GLY A 1 100 ? 7.409 3.884 -25.917 1.00 80.31 100 GLY A N 1
ATOM 822 C CA . GLY A 1 100 ? 6.553 4.655 -26.812 1.00 80.31 100 GLY A CA 1
ATOM 823 C C . GLY A 1 100 ? 5.889 5.839 -26.104 1.00 80.31 100 GLY A C 1
ATOM 824 O O . GLY A 1 100 ? 6.489 6.512 -25.268 1.00 80.31 100 GLY A O 1
ATOM 825 N N . THR A 1 101 ? 4.612 6.083 -26.408 1.00 71.44 101 THR A N 1
ATOM 826 C CA . THR A 1 101 ? 3.833 7.204 -25.847 1.00 71.44 101 THR A CA 1
ATOM 827 C C . THR A 1 101 ? 3.497 7.051 -24.361 1.00 71.44 101 THR A C 1
ATOM 829 O O . THR A 1 101 ? 3.017 8.000 -23.748 1.00 71.44 101 THR A O 1
ATOM 832 N N . LEU A 1 102 ? 3.737 5.880 -23.757 1.00 70.00 102 LEU A N 1
ATOM 833 C CA . LEU A 1 102 ? 3.482 5.649 -22.330 1.00 70.00 102 LEU A CA 1
ATOM 834 C C . LEU A 1 102 ? 4.447 6.435 -21.423 1.00 70.00 102 LEU A C 1
ATOM 836 O O . LEU A 1 102 ? 4.163 6.601 -20.243 1.00 70.00 102 LEU A O 1
ATOM 840 N N . SER A 1 103 ? 5.549 6.965 -21.963 1.00 61.50 103 SER A N 1
ATOM 841 C CA . SER A 1 103 ? 6.469 7.867 -21.254 1.00 61.50 103 SER A CA 1
ATOM 842 C C . SER A 1 103 ? 5.861 9.237 -20.936 1.00 61.50 103 SER A C 1
ATOM 844 O O . SER A 1 103 ? 6.299 9.897 -20.000 1.00 61.50 103 SER A O 1
ATOM 846 N N . GLN A 1 104 ? 4.837 9.656 -21.688 1.00 63.22 104 GLN A N 1
ATOM 847 C CA . GLN A 1 104 ? 4.090 10.893 -21.437 1.00 63.22 104 GLN A CA 1
ATOM 848 C C . GLN A 1 104 ? 3.092 10.741 -20.284 1.00 63.22 104 GLN A C 1
ATOM 850 O O . GLN A 1 104 ? 2.404 11.694 -19.919 1.00 63.22 104 GLN A O 1
ATOM 855 N N . ILE A 1 105 ? 2.973 9.535 -19.727 1.00 61.69 105 ILE A N 1
ATOM 856 C CA . ILE A 1 105 ? 2.097 9.267 -18.602 1.00 61.69 105 ILE A CA 1
ATOM 857 C C . ILE A 1 105 ? 2.832 9.644 -17.319 1.00 61.69 105 ILE A C 1
ATOM 859 O O . ILE A 1 105 ? 3.743 8.955 -16.864 1.00 61.69 105 ILE A O 1
ATOM 863 N N . GLU A 1 106 ? 2.402 10.749 -16.723 1.00 67.75 106 GLU A N 1
ATOM 864 C CA . GLU A 1 106 ? 2.881 11.191 -15.420 1.00 67.75 106 GLU A CA 1
ATOM 865 C C . GLU A 1 106 ? 2.301 10.314 -14.296 1.00 67.75 106 GLU A C 1
ATOM 867 O O . GLU A 1 106 ? 1.134 9.921 -14.333 1.00 67.75 106 GLU A O 1
ATOM 872 N N . GLY A 1 107 ? 3.117 10.034 -13.275 1.00 72.00 107 GLY A N 1
ATOM 873 C CA . GLY A 1 107 ? 2.683 9.370 -12.042 1.00 72.00 107 GLY A CA 1
ATOM 874 C C . GLY A 1 107 ? 3.272 7.973 -11.824 1.00 72.00 107 GLY A C 1
ATOM 875 O O . GLY A 1 107 ? 3.272 7.103 -12.696 1.00 72.00 107 GLY A O 1
ATOM 876 N N . ILE A 1 108 ? 3.762 7.725 -10.607 1.00 77.19 108 ILE A N 1
ATOM 877 C CA . ILE A 1 108 ? 4.383 6.446 -10.221 1.00 77.19 108 ILE A CA 1
ATOM 878 C C . ILE A 1 108 ? 3.396 5.268 -10.224 1.00 77.19 108 ILE A C 1
ATOM 880 O O . ILE A 1 108 ? 3.787 4.105 -10.319 1.00 77.19 108 ILE A O 1
ATOM 884 N N . GLU A 1 109 ? 2.099 5.550 -10.165 1.00 75.38 109 GLU A N 1
ATOM 885 C CA . GLU A 1 109 ? 1.021 4.574 -10.285 1.00 75.38 109 GLU A CA 1
ATOM 886 C C . GLU A 1 109 ? 0.965 3.888 -11.655 1.00 75.38 109 GLU A C 1
ATOM 888 O O . GLU A 1 109 ? 0.372 2.818 -11.771 1.00 75.38 109 GLU A O 1
ATOM 893 N N . LYS A 1 110 ? 1.631 4.459 -12.664 1.00 82.44 110 LYS A N 1
ATOM 894 C CA . LYS A 1 110 ? 1.710 3.940 -14.035 1.00 82.44 110 LYS A CA 1
ATOM 895 C C . LYS A 1 110 ? 2.999 3.179 -14.320 1.00 82.44 110 LYS A C 1
ATOM 897 O O . LYS A 1 110 ? 3.154 2.610 -15.394 1.00 82.44 110 LYS A O 1
ATOM 902 N N . MET A 1 111 ? 3.881 3.071 -13.324 1.00 86.50 111 MET A N 1
ATOM 903 C CA . MET A 1 111 ? 5.149 2.342 -13.420 1.00 86.50 111 MET A CA 1
ATOM 904 C C . MET A 1 111 ? 4.964 0.899 -13.897 1.00 86.50 111 MET A C 1
ATOM 906 O O . MET A 1 111 ? 5.759 0.396 -14.681 1.00 86.50 111 MET A O 1
ATOM 910 N N . PHE A 1 112 ? 3.910 0.220 -13.442 1.00 88.88 112 PHE A N 1
ATOM 911 C CA . PHE A 1 112 ? 3.640 -1.144 -13.886 1.00 88.88 112 PHE A CA 1
ATOM 912 C C . PHE A 1 112 ? 3.291 -1.213 -15.372 1.00 88.88 112 PHE A C 1
ATOM 914 O O . PHE A 1 112 ? 3.826 -2.072 -16.064 1.00 88.88 112 PHE A O 1
ATOM 921 N N . ASP A 1 113 ? 2.456 -0.292 -15.857 1.00 87.81 113 ASP A N 1
ATOM 922 C CA . ASP A 1 113 ? 2.070 -0.219 -17.269 1.00 87.81 113 ASP A CA 1
ATOM 923 C C . ASP A 1 113 ? 3.306 0.059 -18.146 1.00 87.81 113 ASP A C 1
ATOM 925 O O . ASP A 1 113 ? 3.490 -0.570 -19.186 1.00 87.81 113 ASP A O 1
ATOM 929 N N . VAL A 1 114 ? 4.206 0.937 -17.683 1.00 89.38 114 VAL A N 1
ATOM 930 C CA . VAL A 1 114 ? 5.491 1.230 -18.343 1.00 89.38 114 VAL A CA 1
ATOM 931 C C . VAL A 1 114 ? 6.392 -0.006 -18.397 1.00 89.38 114 VAL A C 1
ATOM 933 O O . VAL A 1 114 ? 6.931 -0.336 -19.451 1.00 89.38 114 VAL A O 1
ATOM 936 N N . VAL A 1 115 ? 6.548 -0.714 -17.276 1.00 91.44 115 VAL A N 1
ATOM 937 C CA . VAL A 1 115 ? 7.389 -1.918 -17.196 1.00 91.44 115 VAL A CA 1
ATOM 938 C C . VAL A 1 115 ? 6.807 -3.062 -18.032 1.00 91.44 115 VAL A C 1
ATOM 940 O O . VAL A 1 115 ? 7.566 -3.801 -18.658 1.00 91.44 115 VAL A O 1
ATOM 943 N N . ASP A 1 116 ? 5.482 -3.213 -18.077 1.00 90.88 116 ASP A N 1
ATOM 944 C CA . ASP A 1 116 ? 4.822 -4.226 -18.904 1.00 90.88 116 ASP A CA 1
ATOM 945 C C . ASP A 1 116 ? 4.931 -3.903 -20.401 1.00 90.88 116 ASP A C 1
ATOM 947 O O . ASP A 1 116 ? 5.240 -4.784 -21.203 1.00 90.88 116 ASP A O 1
ATOM 951 N N . ALA A 1 117 ? 4.785 -2.638 -20.794 1.00 89.50 117 ALA A N 1
ATOM 952 C CA . ALA A 1 117 ? 5.022 -2.227 -22.174 1.00 89.50 117 ALA A CA 1
ATOM 953 C C . ALA A 1 117 ? 6.478 -2.447 -22.596 1.00 89.50 117 ALA A C 1
ATOM 955 O O . ALA A 1 117 ? 6.733 -3.008 -23.660 1.00 89.50 117 ALA A O 1
ATOM 956 N N . TRP A 1 118 ? 7.429 -2.097 -21.727 1.00 91.62 118 TRP A N 1
ATOM 957 C CA . TRP A 1 118 ? 8.850 -2.324 -21.966 1.00 91.62 118 TRP A CA 1
ATOM 958 C C . TRP A 1 118 ? 9.178 -3.811 -22.150 1.00 91.62 118 TRP A C 1
ATOM 960 O O . TRP A 1 118 ? 9.845 -4.188 -23.117 1.00 91.62 118 TRP A O 1
ATOM 970 N N . LYS A 1 119 ? 8.646 -4.672 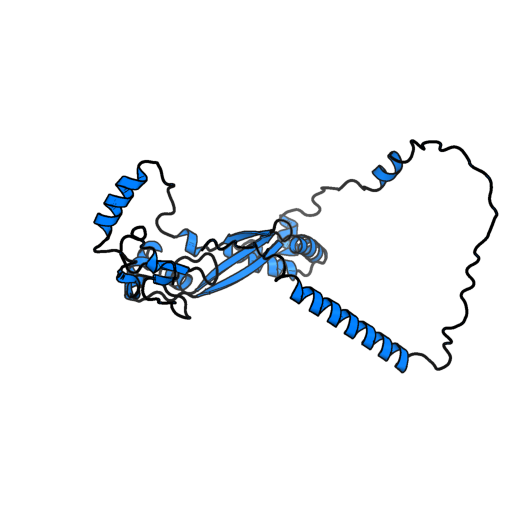-21.275 1.00 93.31 119 LYS A N 1
ATOM 971 C CA . LYS A 1 119 ? 8.746 -6.132 -21.395 1.00 93.31 119 LYS A CA 1
ATOM 972 C C . LYS A 1 119 ? 8.270 -6.637 -22.759 1.00 93.31 119 LYS A C 1
ATOM 974 O O . LYS A 1 119 ? 8.870 -7.556 -23.316 1.00 93.31 119 LYS A O 1
ATOM 979 N N . ASN A 1 120 ? 7.190 -6.052 -23.273 1.00 92.00 120 ASN A N 1
ATOM 980 C CA . ASN A 1 120 ? 6.532 -6.455 -24.514 1.00 92.00 120 ASN A CA 1
ATOM 981 C C . ASN A 1 120 ? 6.970 -5.621 -25.738 1.00 92.00 120 ASN A C 1
ATOM 983 O O . ASN A 1 120 ? 6.342 -5.723 -26.792 1.00 92.00 120 ASN A O 1
ATOM 987 N N . SER A 1 121 ? 8.040 -4.819 -25.632 1.00 92.19 121 SER A N 1
ATOM 988 C CA . SER A 1 121 ? 8.548 -4.008 -26.746 1.00 92.19 121 SER A CA 1
ATOM 989 C C . SER A 1 121 ? 8.936 -4.876 -27.949 1.00 92.19 121 SER A C 1
ATOM 991 O O . SER A 1 121 ? 9.411 -6.007 -27.802 1.00 92.19 121 SER A O 1
ATOM 993 N N . LEU A 1 122 ? 8.766 -4.327 -29.156 1.00 91.50 122 LEU A N 1
ATOM 994 C CA . LEU A 1 122 ? 9.159 -4.962 -30.416 1.00 91.50 122 LEU A CA 1
ATOM 995 C C . LEU A 1 122 ? 10.685 -4.996 -30.609 1.00 91.50 122 LEU A C 1
ATOM 997 O O . LEU A 1 122 ? 11.188 -5.939 -31.227 1.00 91.50 122 LEU A O 1
ATOM 1001 N N . SER A 1 123 ? 11.428 -4.046 -30.033 1.00 93.06 123 SER A N 1
ATOM 1002 C CA . SER A 1 123 ? 12.895 -4.014 -30.099 1.00 93.06 123 SER A CA 1
ATOM 1003 C C . SER A 1 123 ? 13.512 -5.135 -29.256 1.00 93.06 123 SER A C 1
ATOM 1005 O O . SER A 1 123 ? 13.146 -5.363 -28.098 1.00 93.06 123 SER A O 1
ATOM 1007 N N . ILE A 1 124 ? 14.474 -5.849 -29.843 1.00 92.81 124 ILE A N 1
ATOM 1008 C CA . ILE A 1 124 ? 15.220 -6.902 -29.146 1.00 92.81 124 ILE A CA 1
ATOM 1009 C C . ILE A 1 124 ? 16.142 -6.310 -28.075 1.00 92.81 124 ILE A C 1
ATOM 1011 O O . ILE A 1 124 ? 16.279 -6.880 -26.995 1.00 92.81 124 ILE A O 1
ATOM 1015 N N . GLU A 1 125 ? 16.712 -5.138 -28.335 1.00 92.81 125 GLU A N 1
ATOM 1016 C CA . GLU A 1 125 ? 17.555 -4.382 -27.414 1.00 92.81 125 GLU A CA 1
ATOM 1017 C C . GLU A 1 125 ? 16.766 -3.992 -26.160 1.00 92.81 125 GLU A C 1
ATOM 1019 O O . GLU A 1 125 ? 17.230 -4.225 -25.042 1.00 92.81 125 GLU A O 1
ATOM 1024 N N . CYS A 1 126 ? 15.533 -3.506 -26.333 1.00 93.56 126 CYS A N 1
ATOM 1025 C CA . CYS A 1 126 ? 14.636 -3.185 -25.228 1.00 93.56 126 CYS A CA 1
ATOM 1026 C C . CYS A 1 126 ? 14.323 -4.414 -24.370 1.00 93.56 126 CYS A C 1
ATOM 1028 O O . CYS A 1 126 ? 14.444 -4.345 -23.147 1.00 93.56 126 CYS A O 1
ATOM 1030 N N . ARG A 1 127 ? 13.998 -5.561 -24.981 1.00 94.12 127 ARG A N 1
ATOM 1031 C CA . ARG A 1 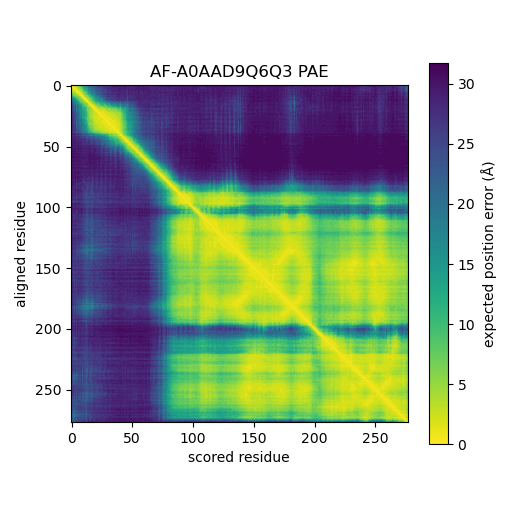127 ? 13.746 -6.811 -24.238 1.00 94.12 127 ARG A CA 1
ATOM 1032 C C . ARG A 1 127 ? 14.993 -7.340 -23.520 1.00 94.12 127 ARG A C 1
ATOM 1034 O O . ARG A 1 127 ? 14.890 -7.865 -22.409 1.00 94.12 127 ARG A O 1
ATOM 1041 N N . ASN A 1 128 ? 16.176 -7.169 -24.108 1.00 93.19 128 ASN A N 1
ATOM 1042 C CA . ASN A 1 128 ? 17.443 -7.530 -23.468 1.00 93.19 128 ASN A CA 1
ATOM 1043 C C . ASN A 1 128 ? 17.727 -6.641 -22.249 1.00 93.19 128 ASN A C 1
ATOM 1045 O O . ASN A 1 128 ? 18.151 -7.140 -21.206 1.00 93.19 128 ASN A O 1
ATOM 1049 N N . LEU A 1 129 ? 17.458 -5.336 -22.349 1.00 91.88 129 LEU A N 1
ATOM 1050 C CA . LEU A 1 129 ? 17.582 -4.418 -21.219 1.00 91.88 129 LEU A CA 1
ATOM 1051 C C . LEU A 1 129 ? 16.548 -4.734 -20.128 1.00 91.88 129 LEU A C 1
ATOM 1053 O O . LEU A 1 129 ? 16.903 -4.764 -18.950 1.00 91.88 129 LEU A O 1
ATOM 1057 N N . TYR A 1 130 ? 15.304 -5.044 -20.513 1.00 93.75 130 TYR A N 1
ATOM 1058 C CA . TYR A 1 130 ? 14.263 -5.479 -19.580 1.00 93.75 130 TYR A CA 1
ATOM 1059 C C . TYR A 1 130 ? 14.691 -6.733 -18.823 1.00 93.75 130 TYR A C 1
ATOM 1061 O O . TYR A 1 130 ? 14.519 -6.789 -17.612 1.00 93.75 130 TYR A O 1
ATOM 1069 N N . THR A 1 131 ? 15.299 -7.707 -19.508 1.00 95.06 131 THR A N 1
ATOM 1070 C CA . THR A 1 131 ? 15.804 -8.932 -18.869 1.00 95.06 131 THR A CA 1
ATOM 1071 C C . THR A 1 131 ? 16.767 -8.592 -17.732 1.00 95.06 131 THR A C 1
ATOM 1073 O O . THR A 1 131 ? 16.523 -8.995 -16.597 1.00 95.06 131 THR A O 1
ATOM 1076 N N . LYS A 1 132 ? 17.774 -7.743 -17.994 1.00 93.38 132 LYS A N 1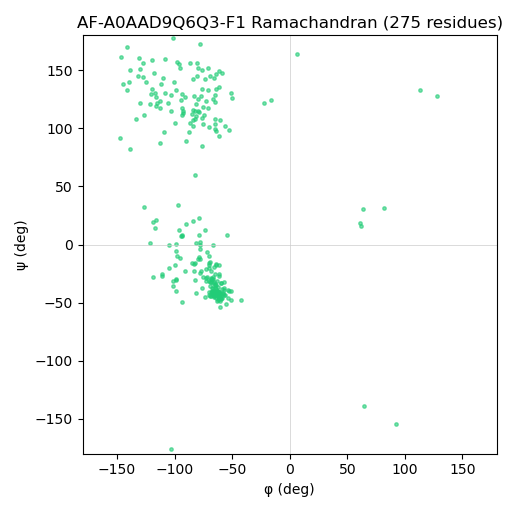
ATOM 1077 C CA . LYS A 1 132 ? 18.731 -7.287 -16.968 1.00 93.38 132 LYS A CA 1
ATOM 1078 C C . LYS A 1 132 ? 18.044 -6.588 -15.795 1.00 93.38 132 LYS A C 1
ATOM 1080 O O . LYS A 1 132 ? 18.406 -6.808 -14.644 1.00 93.38 132 LYS A O 1
ATOM 1085 N N . PHE A 1 133 ? 17.055 -5.742 -16.077 1.00 94.44 133 PHE A N 1
ATOM 1086 C CA . PHE A 1 133 ? 16.261 -5.100 -15.034 1.00 94.44 133 PHE A CA 1
ATOM 1087 C C . PHE A 1 133 ? 15.465 -6.123 -14.218 1.00 94.44 133 PHE A C 1
ATOM 1089 O O . PHE A 1 133 ? 15.493 -6.068 -12.994 1.00 94.44 133 PHE A O 1
ATOM 1096 N N . SER A 1 134 ? 14.801 -7.074 -14.876 1.00 96.25 134 SER A N 1
ATOM 1097 C CA . SER A 1 134 ? 13.951 -8.087 -14.243 1.00 96.25 134 SER A CA 1
ATOM 1098 C C . SER A 1 134 ? 14.729 -9.137 -13.445 1.00 96.25 134 SER A C 1
ATOM 1100 O O . SER A 1 134 ? 14.168 -9.755 -12.540 1.00 96.25 134 SER A O 1
ATOM 1102 N N . ASP A 1 135 ? 16.024 -9.297 -13.731 1.00 96.56 135 ASP A N 1
ATOM 1103 C CA . ASP A 1 135 ? 16.940 -10.101 -12.920 1.00 96.56 135 ASP A CA 1
ATOM 1104 C C . ASP A 1 135 ? 17.201 -9.452 -11.550 1.00 96.56 135 ASP A C 1
ATOM 1106 O O . ASP A 1 135 ? 17.437 -10.152 -10.565 1.00 96.56 135 ASP A O 1
ATOM 1110 N N . ILE A 1 136 ? 17.126 -8.116 -11.467 1.00 97.25 136 ILE A N 1
ATOM 1111 C CA . ILE A 1 136 ? 17.382 -7.335 -10.248 1.00 97.25 136 ILE A CA 1
ATOM 1112 C C . ILE A 1 136 ? 16.083 -6.949 -9.545 1.00 97.25 136 ILE A C 1
ATOM 1114 O O . ILE A 1 136 ? 16.019 -6.997 -8.318 1.00 97.25 136 ILE A O 1
ATOM 1118 N N . TYR A 1 137 ? 15.046 -6.576 -10.291 1.00 97.06 137 TYR A N 1
ATOM 1119 C CA . TYR A 1 137 ? 13.830 -5.984 -9.752 1.00 97.06 137 TYR A CA 1
ATOM 1120 C C . TYR A 1 137 ? 12.574 -6.748 -10.164 1.00 97.06 137 TYR A C 1
ATOM 1122 O O . TYR A 1 137 ? 12.378 -7.124 -11.316 1.00 97.06 137 TYR A O 1
ATOM 1130 N N . SER A 1 138 ? 11.651 -6.893 -9.218 1.00 95.31 138 SER A N 1
ATOM 1131 C CA . SER A 1 138 ? 10.291 -7.367 -9.460 1.00 95.31 138 SER A CA 1
ATOM 1132 C C . SER A 1 138 ? 9.308 -6.231 -9.198 1.00 95.31 138 SER A C 1
ATOM 1134 O O . SER A 1 138 ? 9.168 -5.776 -8.064 1.00 95.31 138 SER A O 1
ATOM 1136 N N . VAL A 1 139 ? 8.575 -5.819 -10.233 1.00 94.56 139 VAL A N 1
ATOM 1137 C CA . VAL A 1 139 ? 7.498 -4.823 -10.136 1.00 94.56 139 VAL A CA 1
ATOM 1138 C C . VAL A 1 139 ? 6.157 -5.542 -10.180 1.00 94.56 139 VAL A C 1
ATOM 1140 O O . VAL A 1 139 ? 5.909 -6.369 -11.058 1.00 94.56 139 VAL A O 1
ATOM 1143 N N . ARG A 1 140 ? 5.284 -5.259 -9.214 1.00 92.75 140 ARG A N 1
ATOM 1144 C CA . ARG A 1 140 ? 3.955 -5.875 -9.118 1.00 92.75 140 ARG A CA 1
ATOM 1145 C C . ARG A 1 140 ? 2.919 -4.844 -8.724 1.00 92.75 140 ARG A C 1
ATOM 1147 O O . ARG A 1 140 ? 3.213 -3.925 -7.967 1.00 92.75 140 ARG A O 1
ATOM 1154 N N . THR A 1 141 ? 1.694 -5.059 -9.178 1.00 92.94 141 THR A N 1
ATOM 1155 C CA . THR A 1 141 ? 0.530 -4.278 -8.770 1.00 92.94 141 THR A CA 1
ATOM 1156 C C . THR A 1 141 ? -0.499 -5.152 -8.084 1.00 92.94 141 THR A C 1
ATOM 1158 O O . THR A 1 141 ? -0.654 -6.341 -8.385 1.00 92.94 141 THR A O 1
ATOM 1161 N N . ARG A 1 142 ? -1.214 -4.566 -7.125 1.00 92.69 142 ARG A N 1
ATOM 1162 C CA . ARG A 1 142 ? -2.363 -5.192 -6.475 1.00 92.69 142 ARG A CA 1
ATOM 1163 C C . ARG A 1 142 ? -3.468 -4.179 -6.250 1.00 92.69 142 ARG A C 1
ATOM 1165 O O . ARG A 1 142 ? -3.218 -3.061 -5.813 1.00 92.69 142 ARG A O 1
ATOM 1172 N N . HIS A 1 143 ? -4.698 -4.625 -6.475 1.00 94.31 143 HIS A N 1
ATOM 1173 C CA . HIS A 1 143 ? -5.876 -3.927 -5.984 1.00 94.31 143 HIS A CA 1
ATOM 1174 C C . HIS A 1 143 ? -6.142 -4.320 -4.532 1.00 94.31 143 HIS A C 1
ATOM 1176 O O . HIS A 1 143 ? -6.226 -5.507 -4.191 1.00 94.31 143 HIS A O 1
ATOM 1182 N N . ALA A 1 144 ? -6.273 -3.304 -3.689 1.00 95.38 144 ALA A N 1
ATOM 1183 C CA . ALA A 1 144 ? -6.489 -3.407 -2.260 1.00 95.38 144 ALA A CA 1
ATOM 1184 C C . ALA A 1 144 ? -7.896 -2.882 -1.921 1.00 95.38 144 ALA A C 1
ATOM 1186 O O . ALA A 1 144 ? -8.063 -1.686 -1.661 1.00 95.38 144 ALA A O 1
ATOM 1187 N N . PRO A 1 145 ? -8.924 -3.751 -1.979 1.00 96.06 145 PRO A N 1
ATOM 1188 C CA . PRO A 1 145 ? -10.291 -3.355 -1.679 1.00 96.06 145 PRO A CA 1
ATOM 1189 C C . PRO A 1 145 ? -10.459 -3.047 -0.190 1.00 96.06 145 PRO A C 1
ATOM 1191 O O . PRO A 1 145 ? -9.862 -3.701 0.669 1.00 96.06 145 PRO A O 1
ATOM 1194 N N . VAL A 1 146 ? -11.306 -2.072 0.120 1.00 95.81 146 VAL A N 1
ATOM 1195 C CA . VAL A 1 146 ? -11.649 -1.704 1.492 1.00 95.81 146 VAL A CA 1
ATOM 1196 C C . VAL A 1 146 ? -13.109 -1.273 1.587 1.00 95.81 146 VAL A C 1
ATOM 1198 O O . VAL A 1 146 ? -13.637 -0.546 0.745 1.00 95.81 146 VAL A O 1
ATOM 1201 N N . VAL A 1 147 ? -13.772 -1.725 2.645 1.00 96.69 147 VAL A N 1
ATOM 1202 C CA . VAL A 1 147 ? -15.146 -1.354 2.965 1.00 96.69 147 VAL A CA 1
ATOM 1203 C C . VAL A 1 147 ? -15.113 -0.158 3.908 1.00 96.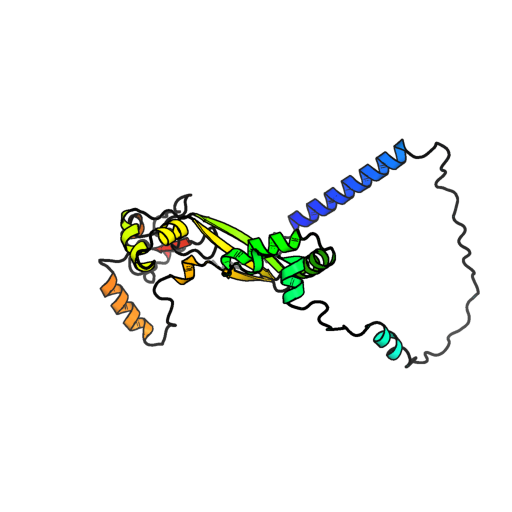69 147 VAL A C 1
ATOM 1205 O O . VAL A 1 147 ? -14.652 -0.260 5.044 1.00 96.69 147 VAL A O 1
ATOM 1208 N N . ILE A 1 148 ? -15.613 0.980 3.431 1.00 96.75 148 ILE A N 1
ATOM 1209 C CA . ILE A 1 148 ? -15.768 2.210 4.214 1.00 96.75 148 ILE A CA 1
ATOM 1210 C C . ILE A 1 148 ? -17.253 2.336 4.584 1.00 96.75 148 ILE A C 1
ATOM 1212 O O . ILE A 1 148 ? -18.062 2.464 3.658 1.00 96.75 148 ILE A O 1
ATOM 1216 N N . PRO A 1 149 ? -17.624 2.269 5.880 1.00 96.00 149 PRO A N 1
ATOM 1217 C CA . PRO A 1 149 ? -19.005 2.451 6.328 1.00 96.00 149 PRO A CA 1
ATOM 1218 C C . PRO A 1 149 ? -19.552 3.837 5.978 1.00 96.00 149 PRO A C 1
ATOM 1220 O O . PRO A 1 149 ? -18.803 4.814 6.000 1.00 96.00 149 PRO A O 1
ATOM 1223 N N . ASP A 1 150 ? -20.860 3.941 5.739 1.00 96.00 150 ASP A N 1
ATOM 1224 C CA . ASP A 1 150 ? -21.502 5.197 5.322 1.00 96.00 150 ASP A CA 1
ATOM 1225 C C . ASP A 1 150 ? -21.311 6.331 6.331 1.00 96.00 150 ASP A C 1
ATOM 1227 O O . ASP A 1 150 ? -21.026 7.466 5.953 1.00 96.00 150 ASP A O 1
ATOM 1231 N N . SER A 1 151 ? -21.353 6.010 7.625 1.00 95.56 151 SER A N 1
ATOM 1232 C CA . SER A 1 151 ? -21.056 6.947 8.715 1.00 95.56 151 SER A CA 1
ATOM 1233 C C . SER A 1 151 ? -19.629 7.501 8.672 1.00 95.56 151 SER A C 1
ATOM 1235 O O . SER A 1 151 ? -19.386 8.612 9.141 1.00 95.56 151 SER A O 1
ATOM 1237 N N . PHE A 1 152 ? -18.683 6.760 8.092 1.00 96.00 152 PHE A N 1
ATOM 1238 C CA . PHE A 1 152 ? -17.279 7.155 8.012 1.00 96.00 152 PHE A CA 1
ATOM 1239 C C . PHE A 1 152 ? -16.949 7.945 6.737 1.00 96.00 152 PHE A C 1
ATOM 1241 O O . PHE A 1 152 ? -15.999 8.733 6.727 1.00 96.00 152 PHE A O 1
ATOM 1248 N N . ILE A 1 153 ? -17.748 7.793 5.673 1.00 96.44 153 ILE A N 1
ATOM 1249 C CA . ILE A 1 153 ? -17.537 8.453 4.373 1.00 96.44 153 ILE A CA 1
ATOM 1250 C C . ILE A 1 153 ? -17.339 9.972 4.499 1.00 96.44 153 ILE A C 1
ATOM 1252 O O . ILE A 1 153 ? -16.363 10.464 3.928 1.00 96.44 153 ILE A O 1
ATOM 1256 N N . PRO A 1 154 ? -18.162 10.741 5.247 1.00 95.88 154 PRO A N 1
ATOM 1257 C CA . PRO A 1 154 ? -17.976 12.190 5.351 1.00 95.88 154 PRO A CA 1
ATOM 1258 C C . PRO A 1 154 ? -16.607 12.577 5.920 1.00 95.88 154 PRO A C 1
ATOM 1260 O O . PRO A 1 154 ? -16.024 13.593 5.541 1.00 95.88 154 PRO A O 1
ATOM 1263 N N . LYS A 1 155 ? -16.058 11.765 6.831 1.00 93.69 155 LYS A N 1
ATOM 1264 C CA . LYS A 1 155 ? -14.733 12.000 7.412 1.00 93.69 155 LYS A CA 1
ATOM 1265 C C . LYS A 1 155 ? -13.624 11.686 6.409 1.00 93.69 155 LYS A C 1
ATOM 1267 O O . LYS A 1 155 ? -12.734 12.513 6.232 1.00 93.69 155 LYS A O 1
ATOM 1272 N N . VAL A 1 156 ? -13.725 10.562 5.700 1.00 94.75 156 VAL A N 1
ATOM 1273 C CA . VAL A 1 156 ? -12.763 10.185 4.652 1.00 94.75 156 VAL A CA 1
ATOM 1274 C C . VAL A 1 156 ? -12.770 11.187 3.495 1.00 94.75 156 VAL A C 1
ATOM 1276 O O . VAL A 1 156 ? -11.705 11.595 3.041 1.00 94.75 156 VAL A O 1
ATOM 1279 N N . LEU A 1 157 ? -13.943 11.658 3.063 1.00 95.19 157 LEU A N 1
ATOM 1280 C CA . LEU A 1 157 ? -14.060 12.696 2.035 1.00 95.19 157 LEU A CA 1
ATOM 1281 C C . LEU A 1 157 ? -13.312 13.968 2.422 1.00 95.19 157 LEU A C 1
ATOM 1283 O O . LEU A 1 157 ? -12.580 14.502 1.594 1.00 95.19 157 LEU A O 1
ATOM 1287 N N . ARG A 1 158 ? -13.429 14.421 3.676 1.00 92.75 158 ARG A N 1
ATOM 1288 C CA . ARG A 1 158 ? -12.682 15.593 4.155 1.00 92.75 158 ARG A CA 1
ATOM 1289 C C . ARG A 1 158 ? -11.169 15.397 4.050 1.00 92.75 158 ARG A C 1
ATOM 1291 O O . ARG A 1 158 ? -10.483 16.308 3.600 1.00 92.75 158 ARG A O 1
ATOM 1298 N N . TRP A 1 159 ? -10.649 14.215 4.395 1.00 92.06 159 TRP A N 1
ATOM 1299 C CA . TRP A 1 159 ? -9.220 13.900 4.226 1.00 92.06 159 TRP A CA 1
ATOM 1300 C C . TRP A 1 159 ? -8.776 13.916 2.762 1.00 92.06 159 TRP A C 1
ATOM 1302 O O . TRP A 1 159 ? -7.648 14.281 2.451 1.00 92.06 159 TRP A O 1
ATOM 1312 N N . LEU A 1 160 ? -9.682 13.560 1.856 1.00 93.12 160 LEU A N 1
ATOM 1313 C CA . LEU A 1 160 ? -9.454 13.527 0.414 1.00 93.12 160 LEU A CA 1
ATOM 1314 C C . LEU A 1 160 ? -9.794 14.857 -0.284 1.00 93.12 160 LEU A C 1
ATOM 1316 O O . LEU A 1 160 ? -10.003 14.875 -1.497 1.00 93.12 160 LEU A O 1
ATOM 1320 N N . GLY A 1 161 ? -9.895 15.967 0.456 1.00 91.81 161 GLY A N 1
ATOM 1321 C CA . GLY A 1 161 ? -10.208 17.282 -0.116 1.00 91.81 161 GLY A CA 1
ATOM 1322 C C . GLY A 1 161 ? -11.596 17.354 -0.763 1.00 91.81 161 GLY A C 1
ATOM 1323 O O . GLY A 1 161 ? -11.786 18.067 -1.742 1.00 91.81 161 GLY A O 1
ATOM 1324 N N . ASN A 1 162 ? -12.559 16.585 -0.248 1.00 93.44 162 ASN A N 1
ATOM 1325 C CA . ASN A 1 162 ? -13.926 16.432 -0.757 1.00 93.44 162 ASN A CA 1
ATOM 1326 C C . ASN A 1 162 ? -14.030 15.866 -2.188 1.00 93.44 162 ASN A C 1
ATOM 1328 O O . ASN A 1 162 ? -15.081 15.971 -2.823 1.00 93.44 162 ASN A O 1
ATOM 1332 N N . SER A 1 163 ? -12.979 15.216 -2.696 1.00 95.31 163 SER A N 1
ATOM 1333 C CA . SER A 1 163 ? -13.011 14.568 -4.008 1.00 95.31 163 SER A CA 1
ATOM 1334 C C . SER A 1 163 ? -13.714 13.209 -3.955 1.00 95.31 163 SER A C 1
ATOM 1336 O O . SER A 1 163 ? -13.215 12.249 -3.362 1.00 95.31 163 SER A O 1
ATOM 1338 N N . LYS A 1 164 ? -14.857 13.097 -4.645 1.00 94.62 164 LYS A N 1
ATOM 1339 C CA . LYS A 1 164 ? -15.567 11.817 -4.830 1.00 94.62 164 LYS A CA 1
ATOM 1340 C C . LYS A 1 164 ? -14.747 10.811 -5.640 1.00 94.62 164 LYS A C 1
ATOM 1342 O O . LYS A 1 164 ? -14.775 9.627 -5.340 1.00 94.62 164 LYS A O 1
ATOM 1347 N N . GLN A 1 165 ? -13.973 11.279 -6.619 1.00 93.88 165 GLN A N 1
ATOM 1348 C CA . GLN A 1 165 ? -13.092 10.417 -7.411 1.00 93.88 165 GLN A CA 1
ATOM 1349 C C . GLN A 1 165 ? -12.025 9.753 -6.533 1.00 93.88 165 GLN A C 1
ATOM 1351 O O . GLN A 1 165 ? -11.787 8.552 -6.646 1.00 93.88 165 GLN A O 1
ATOM 1356 N N . LEU A 1 166 ? -11.414 10.516 -5.621 1.00 93.50 166 LEU A N 1
ATOM 1357 C CA . LEU A 1 166 ? -10.445 9.962 -4.678 1.00 93.50 166 LEU A CA 1
ATOM 1358 C C . LEU A 1 166 ? -11.107 9.027 -3.663 1.00 93.50 166 LEU A C 1
ATOM 1360 O O . LEU A 1 166 ? -10.469 8.067 -3.241 1.00 93.50 166 LEU A O 1
ATOM 1364 N N . LEU A 1 167 ? -12.364 9.273 -3.276 1.00 95.31 167 LEU A N 1
ATOM 1365 C CA . LEU A 1 167 ? -13.114 8.356 -2.412 1.00 95.31 167 LEU A CA 1
ATOM 1366 C C . LEU A 1 167 ? -13.312 6.994 -3.088 1.00 95.31 167 LEU A C 1
ATOM 1368 O O . LEU A 1 167 ? -13.065 5.967 -2.459 1.00 95.31 167 LEU A O 1
ATOM 1372 N N . GLU A 1 168 ? -13.694 6.976 -4.365 1.00 93.69 168 GLU A N 1
ATOM 1373 C CA . GLU A 1 168 ? -13.802 5.727 -5.128 1.00 93.69 168 GLU A CA 1
ATOM 1374 C C . GLU A 1 168 ? -12.436 5.041 -5.276 1.00 93.69 168 GLU A C 1
ATOM 1376 O O . GLU A 1 168 ? -12.310 3.841 -5.027 1.00 93.69 168 GL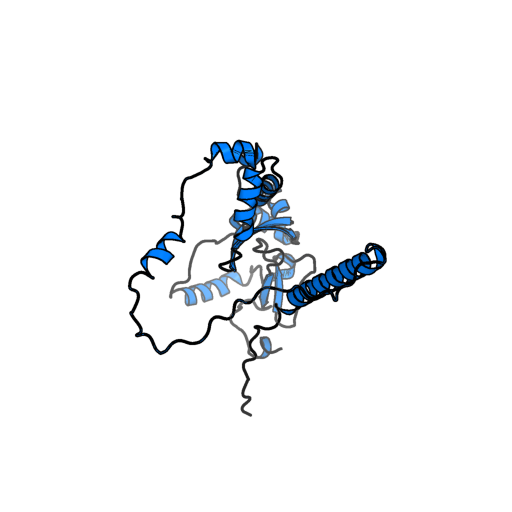U A O 1
ATOM 1381 N N . GLY A 1 169 ? -11.375 5.810 -5.543 1.00 92.50 169 GLY A N 1
ATOM 1382 C CA . GLY A 1 169 ? -9.999 5.303 -5.523 1.00 92.50 169 GLY A CA 1
ATOM 1383 C C . GLY A 1 169 ? -9.578 4.738 -4.159 1.00 92.50 169 GLY A C 1
ATOM 1384 O O . GLY A 1 169 ? -8.841 3.756 -4.092 1.00 92.50 169 GLY A O 1
ATOM 1385 N N . ALA A 1 170 ? -10.081 5.297 -3.056 1.00 94.31 170 ALA A N 1
ATOM 1386 C CA . ALA A 1 170 ? -9.823 4.792 -1.713 1.00 94.31 170 ALA A CA 1
ATOM 1387 C C . ALA A 1 170 ? -10.516 3.449 -1.448 1.00 94.31 170 ALA A C 1
ATOM 1389 O O . ALA A 1 170 ? -9.946 2.634 -0.726 1.00 94.31 170 ALA A O 1
ATOM 1390 N N . ARG A 1 171 ? -11.687 3.180 -2.047 1.00 95.25 171 ARG A N 1
ATOM 1391 C CA . ARG A 1 171 ? -12.395 1.888 -1.926 1.00 95.25 171 ARG A CA 1
ATOM 1392 C C . ARG A 1 171 ? -11.667 0.736 -2.619 1.00 95.25 171 ARG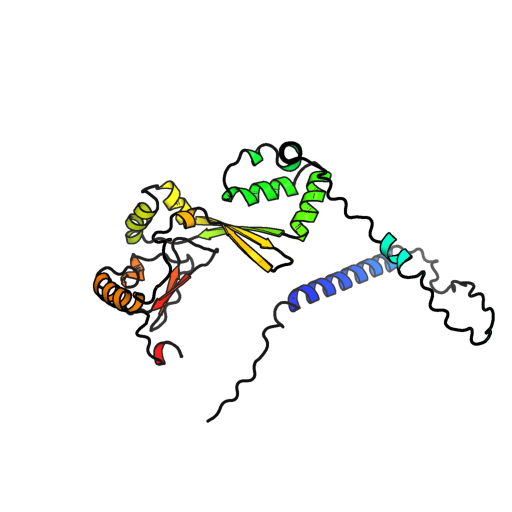 A C 1
ATOM 1394 O O . ARG A 1 171 ? -11.778 -0.402 -2.171 1.00 95.25 171 ARG A O 1
ATOM 1401 N N . SER A 1 172 ? -10.921 1.020 -3.684 1.00 94.56 172 SER A N 1
ATOM 1402 C CA . SER A 1 172 ? -10.128 0.036 -4.426 1.00 94.56 172 SER A CA 1
ATOM 1403 C C . SER A 1 172 ? -8.772 0.622 -4.809 1.00 94.56 172 SER A C 1
ATOM 1405 O O . SER A 1 172 ? -8.561 1.093 -5.926 1.00 94.56 172 SER A O 1
ATOM 1407 N N . GLN A 1 173 ? -7.838 0.582 -3.860 1.00 94.06 173 GLN A N 1
ATOM 1408 C CA . GLN A 1 173 ? -6.533 1.226 -4.005 1.00 94.06 173 GLN A CA 1
ATOM 1409 C C . GLN A 1 173 ? -5.619 0.396 -4.905 1.00 94.06 173 GLN A C 1
ATOM 1411 O O . GLN A 1 173 ? -5.431 -0.797 -4.661 1.00 94.06 173 GLN A O 1
ATOM 1416 N N . LEU A 1 174 ? -5.035 1.025 -5.925 1.00 92.75 174 LEU A N 1
ATOM 1417 C CA . LEU A 1 174 ? -3.947 0.436 -6.699 1.00 92.75 174 LEU A CA 1
ATOM 1418 C C . LEU A 1 174 ? -2.634 0.645 -5.940 1.00 92.75 174 LEU A C 1
ATOM 1420 O O . LEU A 1 174 ? -2.254 1.777 -5.639 1.00 92.75 174 LEU A O 1
ATOM 1424 N N . ILE A 1 175 ? -1.966 -0.456 -5.617 1.00 93.31 175 ILE A N 1
ATOM 1425 C CA . ILE A 1 175 ? -0.695 -0.469 -4.899 1.00 93.31 175 ILE A CA 1
ATOM 1426 C C . ILE A 1 175 ? 0.363 -1.062 -5.817 1.00 93.31 175 ILE A C 1
ATOM 1428 O O . ILE A 1 175 ? 0.181 -2.175 -6.315 1.00 93.31 175 ILE A O 1
ATOM 1432 N N . THR A 1 176 ? 1.464 -0.339 -6.004 1.00 92.81 176 THR A N 1
ATOM 1433 C CA . THR A 1 176 ? 2.630 -0.793 -6.768 1.00 92.81 176 THR A CA 1
ATOM 1434 C C . THR A 1 176 ? 3.756 -1.134 -5.802 1.00 92.81 176 THR A C 1
ATOM 1436 O O . THR A 1 176 ? 4.202 -0.277 -5.044 1.00 92.81 176 THR A O 1
ATOM 1439 N N . SER A 1 177 ? 4.234 -2.373 -5.834 1.00 93.62 177 SER A N 1
ATOM 1440 C CA . SER A 1 177 ? 5.392 -2.831 -5.066 1.00 93.62 177 SER A CA 1
ATOM 1441 C C . SER A 1 177 ? 6.572 -3.072 -6.001 1.00 93.62 177 SER A C 1
ATOM 1443 O O . SER A 1 177 ? 6.428 -3.795 -6.992 1.00 93.62 177 SER A O 1
ATOM 1445 N N . ILE A 1 178 ? 7.730 -2.520 -5.659 1.00 94.44 178 ILE A N 1
ATOM 1446 C CA . ILE A 1 178 ? 9.005 -2.761 -6.334 1.00 94.44 178 ILE A CA 1
ATOM 1447 C C . ILE A 1 178 ? 9.918 -3.462 -5.339 1.00 94.44 178 ILE A C 1
ATOM 1449 O O . ILE A 1 178 ? 10.164 -2.940 -4.256 1.00 94.44 178 ILE A O 1
ATOM 1453 N N . GLU A 1 179 ? 10.395 -4.646 -5.693 1.00 96.06 179 GLU A N 1
ATOM 1454 C CA . GLU A 1 179 ? 11.253 -5.482 -4.855 1.00 96.06 179 GLU A CA 1
ATOM 1455 C C . GLU A 1 179 ? 12.606 -5.659 -5.537 1.00 96.06 179 GLU A C 1
ATOM 1457 O O . GLU A 1 179 ? 12.654 -6.026 -6.709 1.00 96.06 179 GLU A O 1
ATOM 1462 N N . ASN A 1 180 ? 13.697 -5.423 -4.811 1.00 97.44 180 ASN A N 1
ATOM 1463 C CA . ASN A 1 180 ? 15.034 -5.808 -5.239 1.00 97.44 180 ASN A CA 1
ATOM 1464 C C . ASN A 1 180 ? 15.268 -7.277 -4.857 1.00 97.44 180 ASN A C 1
ATOM 1466 O O . ASN A 1 180 ? 15.310 -7.634 -3.681 1.00 97.44 180 ASN A O 1
ATOM 1470 N N . LEU A 1 181 ? 15.444 -8.134 -5.857 1.00 96.75 181 LEU A N 1
ATOM 1471 C CA . LEU A 1 181 ? 15.581 -9.579 -5.701 1.00 96.75 181 LEU A CA 1
ATOM 1472 C C . LEU A 1 181 ? 16.910 -9.994 -5.049 1.00 96.75 181 LEU A C 1
ATOM 1474 O O . LEU A 1 181 ? 17.012 -11.112 -4.540 1.00 96.75 181 LEU A O 1
ATOM 1478 N N . TYR A 1 182 ? 17.912 -9.114 -5.022 1.00 96.62 182 TYR A N 1
ATOM 1479 C CA . TYR A 1 182 ? 19.204 -9.372 -4.387 1.00 96.62 182 TYR A CA 1
ATOM 1480 C C . TYR A 1 182 ? 19.247 -8.874 -2.944 1.00 96.62 182 TYR A C 1
ATOM 1482 O O . TYR A 1 182 ? 19.634 -9.634 -2.057 1.00 96.62 182 TYR A O 1
ATOM 1490 N N . THR A 1 183 ? 18.837 -7.626 -2.692 1.00 96.88 183 THR A N 1
ATOM 1491 C CA . THR A 1 183 ? 18.852 -7.053 -1.332 1.00 96.88 183 THR A CA 1
ATOM 1492 C C . THR A 1 183 ? 17.638 -7.460 -0.503 1.00 96.88 183 THR A C 1
ATOM 1494 O O . THR A 1 183 ? 17.681 -7.352 0.718 1.00 96.88 183 THR A O 1
ATOM 1497 N N . GLN A 1 184 ? 16.579 -7.972 -1.146 1.00 95.62 184 GLN A N 1
ATOM 1498 C CA . GLN A 1 184 ? 15.278 -8.288 -0.535 1.00 95.62 184 GLN A CA 1
ATOM 1499 C C . GLN A 1 184 ? 14.566 -7.053 0.044 1.00 95.62 184 GLN A C 1
ATOM 1501 O O . GLN A 1 184 ? 13.615 -7.169 0.819 1.00 95.62 184 GLN A O 1
ATOM 1506 N N . GLU A 1 185 ? 15.010 -5.856 -0.335 1.00 96.81 185 GLU A N 1
ATOM 1507 C CA . GLU A 1 185 ? 14.352 -4.608 0.022 1.00 96.81 185 GLU A CA 1
ATOM 1508 C C . GLU A 1 185 ? 13.172 -4.361 -0.914 1.00 96.81 185 GLU A C 1
ATOM 1510 O O . GLU A 1 185 ? 13.219 -4.668 -2.108 1.00 96.81 185 GLU A O 1
ATOM 1515 N N . SER A 1 186 ? 12.106 -3.772 -0.378 1.00 93.75 186 SER A N 1
ATOM 1516 C CA . SER A 1 186 ? 10.938 -3.404 -1.170 1.00 93.75 186 SER A CA 1
ATOM 1517 C C . SER A 1 186 ? 10.511 -1.973 -0.895 1.00 93.75 186 SER A C 1
ATOM 1519 O O . SER A 1 186 ? 10.609 -1.469 0.222 1.00 93.75 186 SER A O 1
ATOM 1521 N N . THR A 1 187 ? 10.029 -1.318 -1.944 1.00 92.50 187 THR A N 1
ATOM 1522 C CA . THR A 1 187 ? 9.395 -0.006 -1.873 1.00 92.50 187 THR A CA 1
ATOM 1523 C C . THR A 1 187 ? 7.972 -0.131 -2.379 1.00 92.50 187 THR A C 1
ATOM 1525 O O . THR A 1 187 ? 7.718 -0.763 -3.407 1.00 92.50 187 THR A O 1
ATOM 1528 N N . ILE A 1 188 ? 7.034 0.462 -1.644 1.00 92.00 188 ILE A N 1
ATOM 1529 C CA . ILE A 1 188 ? 5.614 0.376 -1.956 1.00 92.00 188 ILE A CA 1
ATOM 1530 C C . ILE A 1 188 ? 5.048 1.770 -2.187 1.00 92.00 188 ILE A C 1
ATOM 1532 O O . ILE A 1 188 ? 5.197 2.668 -1.357 1.00 92.00 188 ILE A O 1
ATOM 1536 N N . PHE A 1 189 ? 4.348 1.922 -3.303 1.00 91.56 189 PHE A N 1
ATOM 1537 C CA . PHE A 1 189 ? 3.692 3.147 -3.713 1.00 91.56 189 PHE A CA 1
ATOM 1538 C C . PHE A 1 189 ? 2.180 2.955 -3.683 1.00 91.56 189 PHE A C 1
ATOM 1540 O O . PHE A 1 189 ? 1.629 2.063 -4.327 1.00 91.56 189 PHE A O 1
ATOM 1547 N N . ASN A 1 190 ? 1.508 3.821 -2.929 1.00 92.00 190 ASN A N 1
ATOM 1548 C CA . ASN A 1 190 ? 0.060 3.957 -2.939 1.00 92.00 190 ASN A CA 1
ATOM 1549 C C . ASN A 1 190 ? -0.279 5.456 -3.013 1.00 92.00 190 ASN A C 1
ATOM 1551 O O . ASN A 1 190 ? -0.120 6.153 -2.004 1.00 92.00 190 ASN A O 1
ATOM 1555 N N . PRO A 1 191 ? -0.768 5.962 -4.160 1.00 89.06 191 PRO A N 1
ATOM 1556 C CA . PRO A 1 191 ? -1.081 7.381 -4.331 1.00 89.06 191 PRO A CA 1
ATOM 1557 C C . PRO A 1 191 ? -2.086 7.904 -3.305 1.00 89.06 191 PRO A C 1
ATOM 1559 O O . PRO A 1 191 ? -1.918 9.001 -2.773 1.00 89.06 191 PRO A O 1
ATOM 1562 N N . ILE A 1 192 ? -3.099 7.103 -2.956 1.00 90.44 192 ILE A N 1
ATOM 1563 C CA . ILE A 1 192 ? -4.137 7.483 -1.990 1.00 90.44 192 ILE A CA 1
ATOM 1564 C C . ILE A 1 192 ? -3.536 7.658 -0.590 1.00 90.44 192 ILE A C 1
ATOM 1566 O O . ILE A 1 192 ? -3.946 8.550 0.152 1.00 90.44 192 ILE A O 1
ATOM 1570 N N . ARG A 1 193 ? -2.497 6.889 -0.241 1.00 88.06 193 ARG A N 1
ATOM 1571 C CA . ARG A 1 193 ? -1.823 6.985 1.063 1.00 88.06 193 ARG A CA 1
ATOM 1572 C C . ARG A 1 193 ? -1.114 8.321 1.294 1.00 88.06 193 ARG A C 1
ATOM 1574 O O . ARG A 1 193 ? -1.010 8.731 2.448 1.00 88.06 193 ARG A O 1
ATOM 1581 N N . SER A 1 194 ? -0.715 9.030 0.236 1.00 84.69 194 SER A N 1
ATOM 1582 C CA . SER A 1 194 ? -0.158 10.391 0.346 1.00 84.69 194 SER A CA 1
ATOM 1583 C C . SER A 1 194 ? -1.141 11.405 0.953 1.00 84.69 194 SER A C 1
ATOM 1585 O O . SER A 1 194 ? -0.729 12.458 1.427 1.00 84.69 194 SER A O 1
ATOM 1587 N N . LYS A 1 195 ? -2.444 11.085 0.969 1.00 85.44 195 LYS A N 1
ATOM 1588 C CA . LYS A 1 195 ? -3.520 11.928 1.511 1.00 85.44 195 LYS A CA 1
ATOM 1589 C C . LYS A 1 195 ? -3.881 11.599 2.963 1.00 85.44 195 LYS A C 1
ATOM 1591 O O . LYS A 1 195 ? -4.865 12.118 3.486 1.00 85.44 195 LYS A O 1
ATOM 1596 N N . ARG A 1 196 ? -3.121 10.718 3.626 1.00 84.56 196 ARG A N 1
ATOM 1597 C CA . ARG A 1 196 ? -3.374 10.350 5.024 1.00 84.56 196 ARG A CA 1
ATOM 1598 C C . ARG A 1 196 ? -3.184 11.576 5.941 1.00 84.56 196 ARG A C 1
ATOM 1600 O O . ARG A 1 196 ? -2.154 12.242 5.847 1.00 84.56 196 ARG A O 1
ATOM 1607 N N . PRO A 1 197 ? -4.107 11.834 6.886 1.00 77.75 197 PRO A N 1
ATOM 1608 C CA . PRO A 1 197 ? -3.913 12.871 7.897 1.00 77.75 197 PRO A CA 1
ATOM 1609 C C . PRO A 1 197 ? -2.756 12.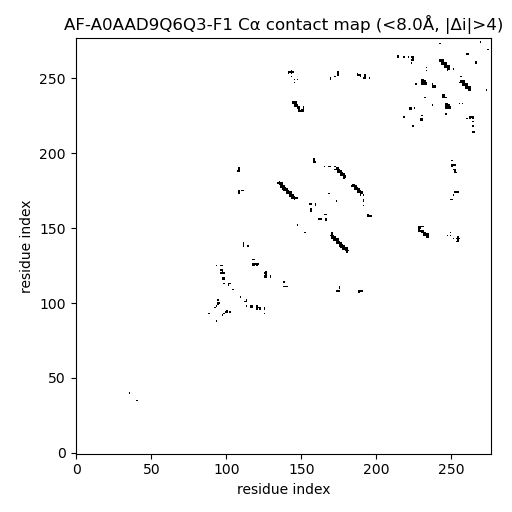525 8.855 1.00 77.75 197 PRO A C 1
ATOM 1611 O O . PRO A 1 197 ? -2.593 11.367 9.245 1.00 77.75 197 PRO A O 1
ATOM 1614 N N . GLY A 1 198 ? -1.986 13.537 9.270 1.00 68.56 198 GLY A N 1
ATOM 1615 C CA . GLY A 1 198 ? -1.006 13.415 10.360 1.00 68.56 198 GLY A CA 1
ATOM 1616 C C . GLY A 1 198 ? 0.349 12.803 9.985 1.00 68.56 198 GLY A C 1
ATOM 1617 O O . GLY A 1 198 ? 0.968 12.152 10.816 1.00 68.56 198 GLY A O 1
ATOM 1618 N N . ALA A 1 199 ? 0.833 12.991 8.753 1.00 56.66 199 ALA A N 1
ATOM 1619 C CA . ALA A 1 199 ? 2.134 12.472 8.306 1.00 56.66 199 ALA A CA 1
ATOM 1620 C C . ALA A 1 199 ? 3.371 13.216 8.874 1.00 56.66 199 ALA A C 1
ATOM 1622 O O . ALA A 1 199 ? 4.478 13.004 8.386 1.00 56.66 199 ALA A O 1
ATOM 1623 N N . ALA A 1 200 ? 3.208 14.075 9.885 1.00 44.94 200 ALA A N 1
ATOM 1624 C CA . ALA A 1 200 ? 4.284 14.875 10.463 1.00 44.94 200 ALA A CA 1
ATOM 1625 C C . ALA A 1 200 ? 4.441 14.580 11.963 1.00 44.94 200 ALA A C 1
ATOM 1627 O O . ALA A 1 200 ? 3.506 14.807 12.726 1.00 44.94 200 ALA A O 1
ATOM 1628 N N . GLY A 1 201 ? 5.628 14.123 12.375 1.00 50.56 201 GLY A N 1
ATOM 1629 C CA . GLY A 1 201 ? 6.080 14.176 13.771 1.00 50.56 201 GLY A CA 1
ATOM 1630 C C . GLY A 1 201 ? 6.567 12.849 14.357 1.00 50.56 201 GLY A C 1
ATOM 1631 O O . GLY A 1 201 ? 5.868 11.841 14.310 1.00 50.56 201 GLY A O 1
ATOM 1632 N N . GLY A 1 202 ? 7.774 12.875 14.930 1.00 52.34 202 GLY A N 1
ATOM 1633 C CA . GLY A 1 202 ? 8.309 11.849 15.829 1.00 52.34 202 GLY A CA 1
ATOM 1634 C C . GLY A 1 202 ? 8.127 12.254 17.297 1.00 52.34 202 GLY A C 1
ATOM 1635 O O . GLY A 1 202 ? 7.980 13.435 17.599 1.00 52.34 202 GLY A O 1
ATOM 1636 N N . ALA A 1 203 ? 8.119 11.272 18.199 1.00 58.81 203 ALA A N 1
ATOM 1637 C CA . ALA A 1 203 ? 7.903 11.473 19.632 1.00 58.81 203 ALA A CA 1
ATOM 1638 C C . ALA A 1 203 ? 9.149 12.050 20.342 1.00 58.81 203 ALA A C 1
ATOM 1640 O O . ALA A 1 203 ? 10.257 11.548 20.146 1.00 58.81 203 ALA A O 1
ATOM 1641 N N . THR A 1 204 ? 8.961 13.069 21.191 1.00 67.75 204 THR A N 1
ATOM 1642 C CA . THR A 1 204 ? 9.972 13.623 22.121 1.00 67.75 204 THR A CA 1
ATOM 1643 C C . THR A 1 204 ? 9.745 13.118 23.554 1.00 67.75 204 THR A C 1
ATOM 1645 O O . THR A 1 204 ? 8.788 12.398 23.832 1.00 67.75 204 THR A O 1
ATOM 1648 N N . SER A 1 205 ? 10.598 13.483 24.510 1.00 62.41 205 SER A N 1
ATOM 1649 C CA . SER A 1 205 ? 10.419 13.141 25.932 1.00 62.41 205 SER A CA 1
ATOM 1650 C C . SER A 1 205 ? 9.176 13.769 26.591 1.00 62.41 205 SER A C 1
ATOM 1652 O O . SER A 1 205 ? 8.712 13.251 27.600 1.00 62.41 205 SER A O 1
ATOM 1654 N N . GLU A 1 206 ? 8.579 14.811 26.003 1.00 70.81 206 GLU A N 1
ATOM 1655 C CA . GLU A 1 206 ? 7.314 15.428 26.461 1.00 70.81 206 GLU A CA 1
ATOM 1656 C C . GLU A 1 206 ? 6.069 14.605 26.060 1.00 70.81 206 GLU A C 1
ATOM 1658 O O . GLU A 1 206 ? 4.934 14.950 26.385 1.00 70.81 206 GLU A O 1
ATOM 1663 N N . THR A 1 207 ? 6.267 13.483 25.359 1.00 74.75 207 THR A N 1
ATOM 1664 C CA . THR A 1 207 ? 5.181 12.691 24.767 1.00 74.75 207 THR A CA 1
ATOM 1665 C C . THR A 1 207 ? 4.274 12.034 25.807 1.00 74.75 207 THR A C 1
ATOM 1667 O O . THR A 1 207 ? 3.104 11.833 25.519 1.00 74.75 207 THR A O 1
ATOM 1670 N N . LEU A 1 208 ? 4.752 11.688 27.007 1.00 70.94 208 LEU A N 1
ATOM 1671 C CA . LEU A 1 208 ? 3.923 10.954 27.979 1.00 70.94 208 LEU A CA 1
ATOM 1672 C C . LEU A 1 208 ? 2.797 11.810 28.575 1.00 70.94 208 LEU A C 1
ATOM 1674 O O . LEU A 1 208 ? 1.663 11.342 28.671 1.00 70.94 208 LEU A O 1
ATOM 1678 N N . GLU A 1 209 ? 3.094 13.058 28.936 1.00 78.00 209 GLU A N 1
ATOM 1679 C CA . GLU A 1 209 ? 2.093 13.996 29.458 1.00 78.00 209 GLU A CA 1
ATOM 1680 C C . GLU A 1 209 ? 1.112 14.395 28.351 1.00 78.00 209 GLU A C 1
ATOM 1682 O O . GLU A 1 209 ? -0.100 14.262 28.518 1.00 78.00 209 GLU A O 1
ATOM 1687 N N . TYR A 1 210 ? 1.640 14.694 27.160 1.00 81.31 210 TYR A N 1
ATOM 1688 C CA . TYR A 1 210 ? 0.842 14.927 25.958 1.00 81.31 210 TYR A CA 1
ATOM 1689 C C . TYR A 1 210 ? -0.087 13.751 25.614 1.00 81.31 210 TYR A C 1
ATOM 1691 O O . TYR A 1 210 ? -1.254 13.952 25.285 1.00 81.31 210 TYR A O 1
ATOM 1699 N N . VAL A 1 211 ? 0.394 12.505 25.705 1.00 82.00 211 VAL A N 1
ATOM 1700 C CA . VAL A 1 211 ? -0.424 11.308 25.454 1.00 82.00 211 VAL A CA 1
ATOM 1701 C C . VAL A 1 211 ? -1.525 11.174 26.502 1.00 82.00 211 VAL A C 1
ATOM 1703 O O . VAL A 1 211 ? -2.651 10.853 26.135 1.00 82.00 211 VAL A O 1
ATOM 1706 N N . SER A 1 212 ? -1.243 11.444 27.779 1.00 81.12 212 SER A N 1
ATOM 1707 C CA . SER A 1 212 ? -2.256 11.409 28.842 1.00 81.12 212 SER A CA 1
ATOM 1708 C C . SER A 1 212 ? -3.376 12.428 28.598 1.00 81.12 212 SER A C 1
ATOM 1710 O O . SER A 1 212 ? -4.558 12.076 28.636 1.00 81.12 212 SER A O 1
ATOM 1712 N N . GLU A 1 213 ? -3.021 13.670 28.258 1.00 86.19 213 GLU A N 1
ATOM 1713 C CA . GLU A 1 213 ? -3.987 14.714 27.897 1.00 86.19 213 GLU A CA 1
ATOM 1714 C C . GLU A 1 213 ? -4.787 14.341 26.644 1.00 86.19 213 GLU A C 1
ATOM 1716 O O . GLU A 1 213 ? -6.014 14.470 26.616 1.00 86.19 213 GLU A O 1
ATOM 1721 N N . LEU A 1 214 ? -4.114 13.811 25.618 1.00 85.62 214 LEU A N 1
ATOM 1722 C CA . LEU A 1 214 ? -4.746 13.374 24.378 1.00 85.62 214 LEU A CA 1
ATOM 1723 C C . LEU A 1 214 ? -5.733 12.227 24.621 1.00 85.62 214 LEU A C 1
ATOM 1725 O O . LEU A 1 214 ? -6.816 12.216 24.033 1.00 85.62 214 LEU A O 1
ATOM 1729 N N . LEU A 1 215 ? -5.394 11.275 25.495 1.00 87.25 215 LEU A N 1
ATOM 1730 C CA . LEU A 1 215 ? -6.287 10.184 25.877 1.00 87.25 215 LEU A CA 1
ATOM 1731 C C . LEU A 1 215 ? -7.564 10.736 26.515 1.00 87.25 215 LEU A C 1
ATOM 1733 O O . LEU A 1 215 ? -8.653 10.385 26.065 1.00 87.25 215 LEU A O 1
ATOM 1737 N N . GLN A 1 216 ? -7.460 11.649 27.480 1.00 86.44 216 GLN A N 1
ATOM 1738 C CA . GLN A 1 216 ? -8.640 12.242 28.120 1.00 86.44 216 GLN A CA 1
ATOM 1739 C C . GLN A 1 216 ? -9.476 13.077 27.138 1.00 86.44 216 GLN A C 1
ATOM 1741 O O . GLN A 1 216 ? -10.701 12.963 27.100 1.00 86.44 216 GLN A O 1
ATOM 1746 N N . ALA A 1 217 ? -8.827 13.884 26.296 1.00 87.75 217 ALA A N 1
ATOM 1747 C CA . ALA A 1 217 ? -9.508 14.767 25.354 1.00 87.75 217 ALA A CA 1
ATOM 1748 C C . ALA A 1 217 ? -10.259 14.011 24.244 1.00 87.75 217 ALA A C 1
ATOM 1750 O O . ALA A 1 217 ? -11.263 14.504 23.728 1.00 87.75 217 ALA A O 1
ATOM 1751 N N . THR A 1 218 ? -9.785 12.823 23.857 1.00 88.69 218 THR A N 1
ATOM 1752 C CA . THR A 1 218 ? -10.318 12.087 22.699 1.00 88.69 218 THR A CA 1
ATOM 1753 C C . THR A 1 218 ? -11.333 11.003 23.047 1.00 88.69 218 THR A C 1
ATOM 1755 O O . THR A 1 218 ? -11.990 10.501 22.139 1.00 88.69 218 THR A O 1
ATOM 1758 N N . GLU A 1 219 ? -11.523 10.659 24.323 1.00 87.56 219 GLU A N 1
ATOM 1759 C CA . GLU A 1 219 ? -12.335 9.509 24.753 1.00 87.56 219 GLU A CA 1
ATOM 1760 C C . GLU A 1 219 ? -13.763 9.505 24.182 1.00 87.56 219 GLU A C 1
ATOM 1762 O O . GLU A 1 219 ? -14.224 8.501 23.634 1.00 87.56 219 GLU A O 1
ATOM 1767 N N . LYS A 1 220 ? -14.454 10.650 24.229 1.00 87.12 220 LYS A N 1
ATOM 1768 C CA . LYS A 1 220 ? -15.864 10.763 23.808 1.00 87.12 220 LYS A CA 1
ATOM 1769 C C . LYS A 1 220 ? -16.069 10.611 22.295 1.00 87.12 220 LYS A C 1
ATOM 1771 O O . LYS A 1 220 ? -17.097 10.084 21.848 1.00 87.12 220 LYS A O 1
ATOM 1776 N N . ASP A 1 221 ? -15.088 11.043 21.506 1.00 88.19 221 ASP A N 1
ATOM 1777 C CA . ASP A 1 221 ? -15.165 11.118 20.042 1.00 88.19 221 ASP A CA 1
ATOM 1778 C C . ASP A 1 221 ? -14.123 10.250 19.328 1.00 88.19 221 ASP A C 1
ATOM 1780 O O . ASP A 1 221 ? -13.866 10.414 18.133 1.00 88.19 221 ASP A O 1
ATOM 1784 N N . CYS A 1 222 ? -13.571 9.273 20.045 1.00 91.31 222 CYS A N 1
ATOM 1785 C CA . CYS A 1 222 ? -12.598 8.335 19.517 1.00 91.31 222 CYS A CA 1
ATOM 1786 C C . CYS A 1 222 ? -13.213 7.448 18.421 1.00 91.31 222 CYS A C 1
ATOM 1788 O O . CYS A 1 222 ? -14.180 6.709 18.644 1.00 91.31 222 CYS A O 1
ATOM 1790 N N . ASP A 1 223 ? -12.616 7.485 17.226 1.00 92.38 223 ASP A N 1
ATOM 1791 C CA . ASP A 1 223 ? -13.024 6.634 16.102 1.00 92.38 223 ASP A CA 1
ATOM 1792 C C . ASP A 1 223 ? -12.841 5.146 16.422 1.00 92.38 223 ASP A C 1
ATOM 1794 O O . ASP A 1 223 ? -13.665 4.325 16.022 1.00 92.38 223 ASP A O 1
ATOM 1798 N N . PHE A 1 224 ? -11.782 4.801 17.162 1.00 94.00 224 PHE A N 1
ATOM 1799 C CA . PHE A 1 224 ? -11.476 3.420 17.528 1.00 94.00 224 PHE A CA 1
ATOM 1800 C C . PHE A 1 224 ? -12.438 2.871 18.587 1.00 94.00 224 PHE A C 1
ATOM 1802 O O . PHE A 1 224 ? -12.818 1.708 18.495 1.00 94.00 224 PHE A O 1
ATOM 1809 N N . CYS A 1 225 ? -12.961 3.701 19.496 1.00 93.69 225 CYS A N 1
ATOM 1810 C CA . CYS A 1 225 ? -14.064 3.299 20.379 1.00 93.69 225 CYS A CA 1
ATOM 1811 C C . CYS A 1 225 ? -15.363 3.047 19.591 1.00 93.69 225 CYS A C 1
ATOM 1813 O O . CYS A 1 225 ? -16.142 2.154 19.917 1.00 93.69 225 CYS A O 1
ATOM 1815 N N . LYS A 1 226 ? -15.584 3.798 18.503 1.00 93.88 226 LYS A N 1
ATOM 1816 C CA . LYS A 1 226 ? -16.733 3.655 17.589 1.00 93.88 226 LYS A CA 1
ATOM 1817 C C . LYS A 1 226 ? -16.379 2.811 16.352 1.00 93.88 226 LYS A C 1
ATOM 1819 O O . LYS A 1 226 ? -16.914 3.053 15.265 1.00 93.88 226 LYS A O 1
ATOM 1824 N N . TYR A 1 227 ? -15.506 1.806 16.505 1.00 93.50 227 TYR A N 1
ATOM 1825 C CA . TYR A 1 227 ? -14.867 1.089 15.392 1.00 93.50 227 TYR A CA 1
ATOM 1826 C C . TYR A 1 227 ? -15.841 0.572 14.326 1.00 93.50 227 TYR A C 1
ATOM 1828 O O . TYR A 1 227 ? -15.567 0.705 13.137 1.00 93.50 227 TYR A O 1
ATOM 1836 N N . LYS A 1 228 ? -17.010 0.042 14.709 1.00 91.94 228 LYS A N 1
ATOM 1837 C CA . LYS A 1 228 ? -17.990 -0.514 13.753 1.00 91.94 228 LYS A CA 1
ATOM 1838 C C . LYS A 1 228 ? -18.433 0.495 12.689 1.00 91.94 228 LYS A C 1
ATOM 1840 O O . LYS A 1 228 ? -18.693 0.108 11.552 1.00 91.94 228 LYS A O 1
ATOM 1845 N N . ASN A 1 229 ? -18.484 1.771 13.069 1.00 94.50 229 ASN A N 1
ATOM 1846 C CA . ASN A 1 229 ? -19.056 2.846 12.266 1.00 94.50 229 ASN A CA 1
ATOM 1847 C C . ASN A 1 229 ? -17.992 3.822 11.754 1.00 94.50 229 ASN A C 1
ATOM 1849 O O . ASN A 1 229 ? -18.195 4.432 10.707 1.00 94.50 229 ASN A O 1
ATOM 1853 N N . ASN A 1 230 ? -16.872 3.964 12.465 1.00 94.69 230 ASN A N 1
ATOM 1854 C CA . ASN A 1 230 ? -15.857 4.986 12.194 1.00 94.69 230 ASN A CA 1
ATOM 1855 C C . ASN A 1 230 ? -14.496 4.402 11.792 1.00 94.69 230 ASN A C 1
ATOM 1857 O O . ASN A 1 230 ? -13.498 5.118 11.779 1.00 94.69 230 ASN A O 1
ATOM 1861 N N . THR A 1 231 ? -14.437 3.113 11.449 1.00 95.81 231 THR A N 1
ATOM 1862 C CA . THR A 1 231 ? -13.234 2.496 10.878 1.00 95.81 231 THR A CA 1
ATOM 1863 C C . THR A 1 231 ? -13.549 1.774 9.579 1.00 95.81 231 THR A C 1
ATOM 1865 O O . THR A 1 231 ? -14.685 1.386 9.301 1.00 95.81 231 THR A O 1
ATOM 1868 N N . ALA A 1 232 ? -12.522 1.614 8.753 1.00 96.38 232 ALA A N 1
ATOM 1869 C CA . ALA A 1 232 ? -12.604 0.822 7.543 1.00 96.38 232 ALA A CA 1
ATOM 1870 C C . ALA A 1 232 ? -12.449 -0.676 7.860 1.00 96.38 232 ALA A C 1
ATOM 1872 O O . ALA A 1 232 ? -11.852 -1.059 8.865 1.00 96.38 232 ALA A O 1
ATOM 1873 N N . ARG A 1 233 ? -12.966 -1.546 6.990 1.00 95.69 233 ARG A N 1
ATOM 1874 C CA . ARG A 1 233 ? -12.895 -3.009 7.140 1.00 95.69 233 ARG A CA 1
ATOM 1875 C C . ARG A 1 233 ? -12.399 -3.672 5.867 1.00 95.69 233 ARG A C 1
ATOM 1877 O O . ARG A 1 233 ? -12.612 -3.162 4.767 1.00 95.69 233 ARG A O 1
ATOM 1884 N N . ASP A 1 234 ? -11.741 -4.812 6.017 1.00 95.44 234 ASP A N 1
ATOM 1885 C CA . ASP A 1 234 ? -11.429 -5.665 4.878 1.00 95.44 234 ASP A CA 1
ATOM 1886 C C . ASP A 1 234 ? -12.720 -6.332 4.357 1.00 95.44 234 ASP A C 1
ATOM 1888 O O . ASP A 1 234 ? -13.650 -6.558 5.136 1.00 95.44 234 ASP A O 1
ATOM 1892 N N . PRO A 1 235 ? -12.822 -6.671 3.056 1.00 94.88 235 PRO A N 1
ATOM 1893 C CA . PRO A 1 235 ? -14.032 -7.294 2.507 1.00 94.88 235 PRO A CA 1
ATOM 1894 C C . PRO A 1 235 ? -14.376 -8.655 3.120 1.00 94.88 235 PRO A C 1
ATOM 1896 O O . PRO A 1 235 ? -15.537 -9.047 3.118 1.00 94.88 235 PRO A O 1
ATOM 1899 N N . PHE A 1 236 ? -13.379 -9.369 3.651 1.00 94.12 236 PHE A N 1
ATOM 1900 C CA . PHE A 1 236 ? -13.588 -10.629 4.370 1.00 94.12 236 PHE A CA 1
ATOM 1901 C C . PHE A 1 236 ? -14.006 -10.424 5.838 1.00 94.12 236 PHE A C 1
ATOM 1903 O O . PHE A 1 236 ? -14.197 -11.399 6.559 1.00 94.12 236 PHE A O 1
ATOM 1910 N N . GLY A 1 237 ? -14.161 -9.175 6.283 1.00 92.19 237 GLY A N 1
ATOM 1911 C CA . GLY A 1 237 ? -14.576 -8.826 7.635 1.00 92.19 237 GLY A CA 1
ATOM 1912 C C . GLY A 1 237 ? -13.411 -8.593 8.595 1.00 92.19 237 GLY A C 1
ATOM 1913 O O . GLY A 1 237 ? -12.313 -8.204 8.200 1.00 92.19 237 GLY A O 1
ATOM 1914 N N . SER A 1 238 ? -13.698 -8.795 9.877 1.00 91.56 238 SER A N 1
ATOM 1915 C CA . SER A 1 238 ? -12.798 -8.537 10.999 1.00 91.56 238 SER A CA 1
ATOM 1916 C C . SER A 1 238 ? -12.698 -9.782 11.870 1.00 91.56 238 SER A C 1
ATOM 1918 O O . SER A 1 238 ? -13.694 -10.471 12.075 1.00 91.56 238 SER A O 1
ATOM 1920 N N . VAL A 1 239 ? -11.514 -10.035 12.421 1.00 93.56 239 VAL A N 1
ATOM 1921 C CA . VAL A 1 239 ? -11.348 -10.936 13.562 1.00 93.56 239 VAL A CA 1
ATOM 1922 C C . VAL A 1 239 ? -11.736 -10.153 14.811 1.00 93.56 239 VAL A C 1
ATOM 1924 O O . VAL A 1 239 ? -11.219 -9.059 15.030 1.00 93.56 239 VAL A O 1
ATOM 1927 N N . ASP A 1 240 ? -12.671 -10.684 15.590 1.00 93.69 240 ASP A N 1
ATOM 1928 C CA . ASP A 1 240 ? -13.221 -10.052 16.791 1.00 93.69 240 ASP A CA 1
ATOM 1929 C C . ASP A 1 240 ? -13.082 -11.041 17.957 1.00 93.69 240 ASP A C 1
ATOM 1931 O O . ASP A 1 240 ? -13.683 -12.116 17.939 1.00 93.69 240 ASP A O 1
ATOM 1935 N N . SER A 1 241 ? -12.220 -10.713 18.919 1.00 92.56 241 SER A N 1
ATOM 1936 C CA . SER A 1 241 ? -11.958 -11.508 20.122 1.00 92.56 241 SER A CA 1
ATOM 1937 C C . SER A 1 241 ? -12.666 -10.893 21.330 1.00 92.56 241 SER A C 1
ATOM 1939 O O . SER A 1 241 ? -13.397 -9.913 21.209 1.00 92.56 241 SER A O 1
ATOM 1941 N N . GLN A 1 242 ? -12.473 -11.433 22.533 1.00 92.50 242 GLN A N 1
ATOM 1942 C CA . GLN A 1 242 ? -13.046 -10.815 23.730 1.00 92.50 242 GLN A CA 1
ATOM 1943 C C . GLN A 1 242 ? -12.515 -9.389 23.963 1.00 92.50 242 GLN A C 1
ATOM 1945 O O . GLN A 1 242 ? -13.311 -8.503 24.270 1.00 92.50 242 GLN A O 1
ATOM 1950 N N . PHE A 1 243 ? -11.215 -9.155 23.755 1.00 93.25 243 PHE A N 1
ATOM 1951 C CA . PHE A 1 243 ? -10.537 -7.904 24.137 1.00 93.25 243 PHE A CA 1
ATOM 1952 C C . PHE A 1 243 ? -10.093 -7.050 22.956 1.00 93.25 243 PHE A C 1
ATOM 1954 O O . PHE A 1 243 ? -9.971 -5.831 23.072 1.00 93.25 243 PHE A O 1
ATOM 1961 N N . THR A 1 244 ? -9.871 -7.677 21.806 1.00 94.06 244 THR A N 1
ATOM 1962 C CA . THR A 1 244 ? -9.276 -7.036 20.637 1.00 94.06 244 THR A CA 1
ATOM 1963 C C . THR A 1 244 ? -10.090 -7.299 19.383 1.00 94.06 244 THR A C 1
ATOM 1965 O O . THR A 1 244 ? -10.890 -8.231 19.309 1.00 94.06 244 THR A O 1
ATOM 1968 N N . LEU A 1 245 ? -9.892 -6.466 18.370 1.00 95.12 245 LEU A N 1
ATOM 1969 C CA . LEU A 1 245 ? -10.429 -6.708 17.041 1.00 95.12 245 LEU A CA 1
ATOM 1970 C C . LEU A 1 245 ? -9.496 -6.180 15.955 1.00 95.12 245 LEU A C 1
ATOM 1972 O O . LEU A 1 245 ? -8.663 -5.308 16.195 1.00 95.12 245 LEU A O 1
ATOM 1976 N N . THR A 1 246 ? -9.673 -6.666 14.731 1.00 95.94 246 THR A N 1
ATOM 1977 C CA . THR A 1 246 ? -8.968 -6.133 13.564 1.00 95.94 246 THR A CA 1
ATOM 1978 C C . THR A 1 246 ? -9.849 -5.167 12.783 1.00 95.94 246 THR A C 1
ATOM 1980 O O . THR A 1 246 ? -10.979 -5.503 12.423 1.00 95.94 246 THR A O 1
ATOM 1983 N N . VAL A 1 247 ? -9.312 -4.012 12.413 1.00 96.56 247 VAL A N 1
ATOM 1984 C CA . VAL A 1 247 ? -9.915 -3.100 11.426 1.00 96.56 247 VAL A CA 1
ATOM 1985 C C . VAL A 1 247 ? -8.955 -2.916 10.257 1.00 96.56 247 VAL A C 1
ATOM 1987 O O . VAL A 1 247 ? -7.757 -3.137 10.401 1.00 96.56 247 VAL A O 1
ATOM 1990 N N . SER A 1 248 ? -9.433 -2.497 9.090 1.00 95.75 248 SER A N 1
ATOM 1991 C CA . SER A 1 248 ? -8.537 -2.149 7.984 1.00 95.75 248 SER A CA 1
ATOM 1992 C C . SER A 1 248 ? -8.048 -0.714 8.140 1.00 95.75 248 SER A C 1
ATOM 1994 O O . SER A 1 248 ? -8.822 0.188 8.458 1.00 95.75 248 SER A O 1
ATOM 1996 N N . ASN A 1 249 ? -6.787 -0.457 7.795 1.00 95.19 249 ASN A N 1
ATOM 1997 C CA . ASN A 1 249 ? -6.379 0.906 7.479 1.00 95.19 249 ASN A CA 1
ATOM 1998 C C . ASN A 1 249 ? -7.180 1.402 6.269 1.00 95.19 249 ASN A C 1
ATOM 2000 O O . ASN A 1 249 ? -7.292 0.695 5.265 1.00 95.19 249 ASN A O 1
ATOM 2004 N N . THR A 1 250 ? -7.682 2.636 6.336 1.00 95.00 250 THR A N 1
ATOM 2005 C CA . THR A 1 250 ? -8.330 3.298 5.193 1.00 95.00 250 THR A CA 1
ATOM 2006 C C . THR A 1 250 ? -7.333 3.541 4.061 1.00 95.00 250 THR A C 1
ATOM 2008 O O . THR A 1 250 ? -7.670 3.374 2.898 1.00 95.00 250 THR A O 1
ATOM 2011 N N . PHE A 1 251 ? -6.088 3.884 4.404 1.00 94.19 251 PHE A N 1
ATOM 2012 C CA . PHE A 1 251 ? -4.991 4.149 3.471 1.00 94.19 251 PHE A CA 1
ATOM 2013 C C . PHE A 1 251 ? -3.964 3.012 3.542 1.00 94.19 251 PHE A C 1
ATOM 2015 O O . PHE A 1 251 ? -3.123 2.967 4.450 1.00 94.19 251 PHE A O 1
ATOM 2022 N N . LYS A 1 252 ? -4.058 2.049 2.627 1.00 93.75 252 LYS A N 1
ATOM 2023 C CA . LYS A 1 252 ? -3.347 0.768 2.721 1.00 93.75 252 LYS A CA 1
ATOM 2024 C C . LYS A 1 252 ? -1.876 0.872 2.296 1.00 93.75 252 LYS A C 1
ATOM 2026 O O . LYS A 1 252 ? -1.504 1.734 1.510 1.00 93.75 252 LYS A O 1
ATOM 2031 N N . VAL A 1 253 ? -1.028 0.009 2.850 1.00 92.12 253 VAL A N 1
ATOM 2032 C CA . VAL A 1 253 ? 0.354 -0.191 2.369 1.00 92.12 253 VAL A CA 1
ATOM 2033 C C . VAL A 1 253 ? 0.427 -1.427 1.483 1.00 92.12 253 VAL A C 1
ATOM 2035 O O . VAL A 1 253 ? 1.186 -1.440 0.538 1.00 92.12 253 VAL A O 1
ATOM 2038 N N . GLU A 1 254 ? -0.409 -2.429 1.732 1.00 92.56 254 GLU A N 1
ATOM 2039 C CA . GLU A 1 254 ? -0.496 -3.657 0.943 1.00 92.56 254 GLU A CA 1
ATOM 2040 C C . GLU A 1 254 ? -1.972 -4.072 0.835 1.00 92.56 254 GLU A C 1
ATOM 2042 O O . GLU A 1 254 ? -2.825 -3.502 1.526 1.00 92.56 254 GLU A O 1
ATOM 2047 N N . LYS A 1 255 ? -2.292 -5.059 -0.014 1.00 93.44 255 LYS A N 1
ATOM 2048 C CA . LYS A 1 255 ? -3.654 -5.575 -0.227 1.00 93.44 255 LYS A CA 1
ATOM 2049 C C . LYS A 1 255 ? -4.434 -5.728 1.081 1.00 93.44 255 LYS A C 1
ATOM 2051 O O . LYS A 1 255 ? -5.562 -5.245 1.199 1.00 93.44 255 LYS A O 1
ATOM 2056 N N . PHE A 1 256 ? -3.802 -6.344 2.074 1.00 93.88 256 PHE A N 1
ATOM 2057 C CA . PHE A 1 256 ? -4.318 -6.444 3.432 1.00 93.88 256 PHE A CA 1
ATOM 2058 C C . PHE A 1 256 ? -3.368 -5.697 4.361 1.00 93.88 256 PHE A C 1
ATOM 2060 O O . PHE A 1 256 ? -2.179 -5.991 4.423 1.00 93.88 256 PHE A O 1
ATOM 2067 N N . HIS A 1 257 ? -3.897 -4.679 5.030 1.00 94.94 257 HIS A N 1
ATOM 2068 C CA . HIS A 1 257 ? -3.137 -3.803 5.910 1.00 94.94 257 HIS A CA 1
ATOM 2069 C C . HIS A 1 257 ? -4.066 -3.357 7.029 1.00 94.94 257 HIS A C 1
ATOM 2071 O O . HIS A 1 257 ? -4.809 -2.380 6.897 1.00 94.94 257 HIS A O 1
ATOM 2077 N N . SER A 1 258 ? -4.049 -4.121 8.109 1.00 94.06 258 SER A N 1
ATOM 2078 C CA . SER A 1 258 ? -5.008 -4.007 9.201 1.00 94.06 258 SER A CA 1
ATOM 2079 C C . SER A 1 258 ? -4.344 -3.402 10.439 1.00 94.06 258 SER A C 1
ATOM 2081 O O . SER A 1 258 ? -3.121 -3.380 10.560 1.00 94.06 258 SER A O 1
ATOM 2083 N N . LEU A 1 259 ? -5.163 -2.872 11.338 1.00 94.00 259 LEU A N 1
ATOM 2084 C CA . LEU A 1 259 ? -4.790 -2.467 12.687 1.00 94.00 259 LEU A CA 1
ATOM 2085 C C . LEU A 1 259 ? -5.442 -3.443 13.658 1.00 94.00 259 LEU A C 1
ATOM 2087 O O . LEU A 1 259 ? -6.581 -3.858 13.437 1.00 94.00 259 LEU A O 1
ATOM 2091 N N . VAL A 1 260 ? -4.734 -3.769 14.733 1.00 94.00 260 VAL A N 1
ATOM 2092 C CA . VAL A 1 260 ? -5.320 -4.439 15.894 1.00 94.00 260 VAL A CA 1
ATOM 2093 C C . VAL A 1 260 ? -5.691 -3.353 16.892 1.00 94.00 260 VAL A C 1
ATOM 2095 O O . VAL A 1 260 ? -4.852 -2.525 17.242 1.00 94.00 260 VAL A O 1
ATOM 2098 N N . LEU A 1 261 ? -6.955 -3.330 17.298 1.00 93.88 261 LEU A N 1
ATOM 2099 C CA . LEU A 1 261 ? -7.481 -2.398 18.284 1.00 93.88 261 LEU A CA 1
ATOM 2100 C C . LEU A 1 261 ? -7.840 -3.160 19.551 1.00 93.88 261 LEU A C 1
ATOM 2102 O O . LEU A 1 261 ? -8.461 -4.221 19.470 1.00 93.88 261 LEU A O 1
ATOM 2106 N N . TRP A 1 262 ? -7.521 -2.581 20.701 1.00 93.94 262 TRP A N 1
ATOM 2107 C CA . TRP A 1 262 ? -8.172 -2.945 21.953 1.00 93.94 262 TRP A CA 1
ATOM 2108 C C . TRP A 1 262 ? -9.570 -2.333 22.000 1.00 93.94 262 TRP A C 1
ATOM 2110 O O . TRP A 1 262 ? -9.830 -1.286 21.403 1.00 93.94 262 TRP A O 1
ATOM 2120 N N . LYS A 1 263 ? -10.492 -3.005 22.690 1.00 92.94 263 LYS A N 1
ATOM 2121 C CA . LYS A 1 263 ? -11.880 -2.541 22.836 1.00 92.94 263 LYS A CA 1
ATOM 2122 C C . LYS A 1 263 ? -12.043 -1.422 23.866 1.00 92.94 263 LYS A C 1
ATOM 2124 O O . LYS A 1 263 ? -13.101 -0.797 23.897 1.00 92.94 263 LYS A O 1
ATOM 2129 N N . HIS A 1 264 ? -11.023 -1.164 24.679 1.00 92.94 264 HIS A N 1
ATOM 2130 C CA . HIS A 1 264 ? -10.960 -0.022 25.587 1.00 92.94 264 HIS A CA 1
ATOM 2131 C C . HIS A 1 264 ? -10.181 1.146 24.962 1.00 92.94 264 HIS A C 1
ATOM 2133 O O . HIS A 1 264 ? -9.342 0.961 24.082 1.00 92.94 264 HIS A O 1
ATOM 2139 N N . HIS A 1 265 ? -10.468 2.367 25.426 1.00 93.44 265 HIS A N 1
ATOM 2140 C CA . HIS A 1 265 ? -9.960 3.607 24.824 1.00 93.44 265 HIS A CA 1
ATOM 2141 C C . HIS A 1 265 ? -8.443 3.781 24.948 1.00 93.44 265 HIS A C 1
ATOM 2143 O O . HIS A 1 265 ? -7.792 4.178 23.987 1.00 93.44 265 HIS A O 1
ATOM 2149 N N . ASN A 1 266 ? -7.872 3.483 26.120 1.00 91.50 266 ASN A N 1
ATOM 2150 C CA . ASN A 1 266 ? -6.433 3.595 26.348 1.00 91.50 266 ASN A CA 1
ATOM 2151 C C . ASN A 1 266 ? -5.722 2.299 25.923 1.00 91.50 266 ASN A C 1
ATOM 2153 O O . ASN A 1 266 ? -5.766 1.343 26.690 1.00 91.50 266 ASN A O 1
ATOM 2157 N N . PRO A 1 267 ? -5.024 2.243 24.775 1.00 87.69 267 PRO A N 1
ATOM 2158 C CA . PRO A 1 267 ? -4.402 1.011 24.290 1.00 87.69 267 PRO A CA 1
ATOM 2159 C C . PRO A 1 267 ? -3.173 0.582 25.103 1.00 87.69 267 PRO A C 1
ATOM 2161 O O . PRO A 1 267 ? -2.622 -0.475 24.831 1.00 87.69 267 PRO A O 1
ATOM 2164 N N . LEU A 1 268 ? -2.707 1.399 26.056 1.00 87.56 268 LEU A N 1
ATOM 2165 C CA . LEU A 1 268 ? -1.575 1.078 26.932 1.00 87.56 268 LEU A CA 1
ATOM 2166 C C . LEU A 1 268 ? -2.013 0.490 28.279 1.00 87.56 268 LEU A C 1
ATOM 2168 O O . LEU A 1 268 ? -1.175 -0.029 29.009 1.00 87.56 268 LEU A O 1
ATOM 2172 N N . ALA A 1 269 ? -3.305 0.560 28.608 1.00 89.00 269 ALA A N 1
ATOM 2173 C CA . ALA A 1 269 ? -3.876 -0.053 29.805 1.00 89.00 269 ALA A CA 1
ATOM 2174 C C . ALA A 1 269 ? -4.172 -1.541 29.552 1.00 89.00 269 ALA A C 1
ATOM 2176 O O . ALA A 1 269 ? -5.326 -1.949 29.576 1.00 89.00 269 ALA A O 1
ATOM 2177 N N . ILE A 1 270 ? -3.127 -2.304 29.222 1.00 88.81 270 ILE A N 1
ATOM 2178 C CA . ILE A 1 270 ? -3.218 -3.725 28.873 1.00 88.81 270 ILE A CA 1
ATOM 2179 C C . ILE A 1 270 ? -2.978 -4.566 30.125 1.00 88.81 270 ILE A C 1
ATOM 2181 O O . ILE A 1 270 ? -1.949 -4.413 30.786 1.00 88.81 270 ILE A O 1
ATOM 2185 N N . GLU A 1 271 ? -3.875 -5.506 30.394 1.00 90.06 271 GLU A N 1
ATOM 2186 C CA . GLU A 1 271 ? -3.709 -6.504 31.447 1.00 90.06 271 GLU A CA 1
ATOM 2187 C C . GLU A 1 271 ? -3.120 -7.816 30.896 1.00 90.06 271 GLU A C 1
ATOM 2189 O O . GLU A 1 271 ? -3.328 -8.187 29.739 1.00 90.06 271 GLU A O 1
ATOM 2194 N N . GLU A 1 272 ? -2.397 -8.574 31.729 1.00 89.94 272 GLU A N 1
ATOM 2195 C CA . GLU A 1 272 ? -1.700 -9.803 31.296 1.00 89.94 272 GLU A CA 1
ATOM 2196 C C . GLU A 1 272 ? -2.650 -10.836 30.657 1.00 89.94 272 GLU A C 1
ATOM 2198 O O . GLU A 1 272 ? -2.312 -11.482 29.660 1.00 89.94 272 GLU A O 1
ATOM 2203 N N . TYR A 1 273 ? -3.869 -10.961 31.189 1.00 89.56 273 TYR A N 1
ATOM 2204 C CA . TYR A 1 273 ? -4.870 -11.904 30.686 1.00 89.56 273 TYR A CA 1
ATOM 2205 C C . TYR A 1 273 ? -5.440 -11.521 29.310 1.00 89.56 273 TYR A C 1
ATOM 2207 O O . TYR A 1 273 ? -6.044 -12.366 28.652 1.00 89.56 273 TYR A O 1
ATOM 2215 N N . GLU A 1 274 ? -5.253 -10.278 28.857 1.00 88.69 274 GLU A N 1
ATOM 2216 C CA . GLU A 1 274 ? -5.721 -9.811 27.548 1.00 88.69 274 GLU A CA 1
ATOM 2217 C C . GLU A 1 274 ? -4.749 -10.163 26.411 1.00 88.69 274 GLU A C 1
ATOM 2219 O O . GLU A 1 274 ? -5.136 -10.130 25.243 1.00 88.69 274 GLU A O 1
ATOM 2224 N N . VAL A 1 275 ? -3.497 -10.514 26.737 1.00 85.12 275 VAL A N 1
ATOM 2225 C CA . VAL A 1 275 ? -2.426 -10.824 25.766 1.00 85.12 275 VAL A CA 1
ATOM 2226 C C . VAL A 1 275 ? -2.201 -12.330 25.604 1.00 85.12 275 VAL A C 1
ATOM 2228 O O . VAL A 1 275 ? -1.805 -12.785 24.533 1.00 85.12 275 VAL A O 1
ATOM 2231 N N . CYS A 1 276 ? -2.420 -13.106 26.667 1.00 73.81 276 CYS A N 1
ATOM 2232 C CA . CYS A 1 276 ? -2.024 -14.516 26.754 1.00 73.81 276 CYS A CA 1
ATOM 2233 C C . CYS A 1 276 ? -3.109 -15.533 26.336 1.00 73.81 276 CYS A C 1
ATOM 2235 O O . CYS A 1 276 ? -2.902 -16.732 26.539 1.00 73.81 276 CYS A O 1
ATOM 2237 N N . MET A 1 277 ? -4.242 -15.085 25.778 1.00 52.88 277 MET A N 1
ATOM 2238 C CA . MET A 1 277 ? -5.322 -15.946 25.256 1.00 52.88 277 MET A CA 1
ATOM 2239 C C . MET A 1 277 ? -5.335 -15.994 23.729 1.00 52.88 277 MET A C 1
ATOM 2241 O O . MET A 1 277 ? -5.651 -17.082 23.196 1.00 52.88 277 MET A O 1
#

Nearest PDB structures (foldseek):
  5e85-assembly1_A  TM=3.551E-01  e=1.825E+00  Homo sapiens
  7kzi-assembly2_B  TM=4.325E-01  e=7.598E+00  Escherichia coli K-12

Foldseek 3Di:
DDDDDDDDDPPPDPPPVVVVVVVVVVVVVVVVVVVCVVPPDDPPDDPPDDPPDDPPDDDDDDDDDPDPPPPPVVVVVVVPPDPDPDPPDDPVRCAVQQQNPLVVDDDPLCVVVRLVSLCVTPDPVSVVVSVVVVVFKDKDKDWQAKAAAPLQLVVLCVLVVVDPVLVVCLRIWIKIKMAGPVVRDIDIDTPSLVSDPDPDDDDDPCVVVVVVVVLVVCQVPPLLLVVVHNFMAGPVGKDDDPFWIWTADSRARDSGHIDIGGNHSDRVPDDPVNPPD